Protein AF-A0AAD7FCN2-F1 (afdb_monomer)

Sequence (250 aa):
MATPHFKRILLVTARHSRPLTQLRPAHRRSPSLIPPPLLLLWPGGHLLPTPPLPLHALPNLLPAHPGLLALHIRRGDFIQHCHHLIRWNARYLTWNNFGDPTIRSEHPDLPTLPDYLSIPDGVSHEDAVWAHCWQTTEEIVQRVRAVRLQSASGEHFPAQHLRRVYIATNGEREWVDGLTELLKADGWDSVWTSLDMQLTMEEVAVDEAVDMSALAAAETFIGEGFSSFTSNVVQFRLAGGRHPGTNRLW

Radius of gyration: 26.21 Å; Cα contacts (8 Å, |Δi|>4): 312; chains: 1; bounding box: 77×67×81 Å

Solvent-accessible surface area (backbone atoms only — not comparable to full-atom values): 14977 Å² total; per-residue (Å²): 143,85,87,83,90,86,89,87,86,83,85,85,85,80,88,84,92,78,86,84,77,87,78,81,82,81,82,78,80,75,84,78,90,67,80,78,79,84,78,80,81,67,96,68,94,64,85,69,76,74,74,75,75,57,69,88,72,56,66,49,80,52,65,66,39,82,30,26,35,18,37,42,49,68,38,58,79,38,62,65,48,44,57,50,38,47,76,65,69,60,69,44,29,76,61,37,32,30,28,30,68,66,53,39,69,79,38,71,90,54,71,54,31,79,38,50,96,63,68,56,93,94,51,49,69,56,59,36,50,43,59,40,53,62,63,52,69,65,56,49,53,52,51,53,51,51,51,44,54,54,37,50,66,32,83,83,46,83,60,39,72,63,38,31,40,40,36,36,55,65,49,54,66,70,61,51,50,53,50,46,52,53,44,44,75,72,67,38,82,43,73,47,44,55,86,70,61,90,66,55,83,75,47,59,81,45,43,67,60,54,44,42,50,54,43,34,17,22,52,28,29,36,23,34,33,73,32,65,68,38,22,52,28,51,46,50,23,52,69,37,66,47,64,45,64,36,46,40,49,94

Nearest PDB structures (foldseek):
  5b1y-assembly1_A  TM=3.936E-01  e=6.708E-01  Aeropyrum pernix K1
  8apo-assembly1_Bk  TM=4.788E-01  e=1.367E+00  Polytomella magna
  2ztu-assembly1_A  TM=4.150E-01  e=7.205E+00  Pseudomonas fragi
  6ii7-assembly1_A  TM=1.896E-01  e=8.015E-01  Plasmodium falciparum 3D7

Organism: NCBI:txid1738132

pLDDT: mean 82.44, std 22.37, range [31.69, 98.81]

Mean predicted aligned error: 12.6 Å

Structure (mmCIF, N/CA/C/O backbone):
data_AF-A0AAD7FCN2-F1
#
_entry.id   AF-A0AAD7FCN2-F1
#
loop_
_atom_site.group_PDB
_atom_site.id
_atom_site.type_symbol
_atom_site.label_atom_id
_atom_site.label_alt_id
_atom_site.label_comp_id
_atom_site.label_asym_id
_atom_site.label_entity_id
_atom_site.label_seq_id
_atom_site.pdbx_PDB_ins_code
_atom_site.Cartn_x
_atom_site.Cartn_y
_atom_site.Cartn_z
_atom_site.occupancy
_atom_site.B_iso_or_equiv
_atom_site.auth_seq_id
_atom_site.auth_comp_id
_atom_site.auth_asym_id
_atom_site.auth_atom_id
_atom_site.pdbx_PDB_model_num
ATOM 1 N N . MET A 1 1 ? 48.038 6.679 35.508 1.00 41.00 1 MET A N 1
ATOM 2 C CA . MET A 1 1 ? 47.507 7.563 36.567 1.00 41.00 1 MET A CA 1
ATOM 3 C C . MET A 1 1 ? 46.006 7.639 36.372 1.00 41.00 1 MET A C 1
ATOM 5 O O . MET A 1 1 ? 45.568 8.125 35.342 1.00 41.00 1 MET A O 1
ATOM 9 N N . ALA A 1 2 ? 45.250 7.036 37.282 1.00 33.50 2 ALA A N 1
ATOM 10 C CA . ALA A 1 2 ? 43.793 6.946 37.248 1.00 33.50 2 ALA A CA 1
ATOM 11 C C . ALA A 1 2 ? 43.231 7.400 38.604 1.00 33.50 2 ALA A C 1
ATOM 13 O O . ALA A 1 2 ? 43.964 7.332 39.591 1.00 33.50 2 ALA A O 1
ATOM 14 N N . THR A 1 3 ? 41.933 7.748 38.614 1.00 35.53 3 THR A N 1
ATOM 15 C CA . THR A 1 3 ? 41.031 8.248 39.693 1.00 35.53 3 THR A CA 1
ATOM 16 C C . THR A 1 3 ? 40.822 9.776 39.708 1.00 35.53 3 THR A C 1
ATOM 18 O O . THR A 1 3 ? 41.773 10.485 39.381 1.00 35.53 3 THR A O 1
ATOM 21 N N . PRO A 1 4 ? 39.600 10.296 40.031 1.00 50.25 4 PRO A N 1
ATOM 22 C CA . PRO A 1 4 ? 38.682 9.750 41.050 1.00 50.25 4 PRO A CA 1
ATOM 23 C C . PRO A 1 4 ? 37.149 9.710 40.808 1.00 50.25 4 PRO A C 1
ATOM 25 O O . PRO A 1 4 ? 36.570 10.461 40.040 1.00 50.25 4 PRO A O 1
ATOM 28 N N . HIS A 1 5 ? 36.545 8.770 41.555 1.00 35.34 5 HIS A N 1
ATOM 29 C CA . HIS A 1 5 ? 35.277 8.755 42.312 1.00 35.34 5 HIS A CA 1
ATOM 30 C C . HIS A 1 5 ? 34.079 9.654 41.932 1.00 35.34 5 HIS A C 1
ATOM 32 O O . HIS A 1 5 ? 34.192 10.868 41.975 1.00 35.34 5 HIS A O 1
ATOM 38 N N . PHE A 1 6 ? 32.869 9.062 41.886 1.00 33.56 6 PHE A N 1
ATOM 39 C CA . PHE A 1 6 ? 31.891 9.173 42.991 1.00 33.56 6 PHE A CA 1
ATOM 40 C C . PHE A 1 6 ? 30.788 8.091 42.950 1.00 33.56 6 PHE A C 1
ATOM 42 O O . PHE A 1 6 ? 30.292 7.700 41.900 1.00 33.56 6 PHE A O 1
ATOM 49 N N . LYS A 1 7 ? 30.438 7.598 44.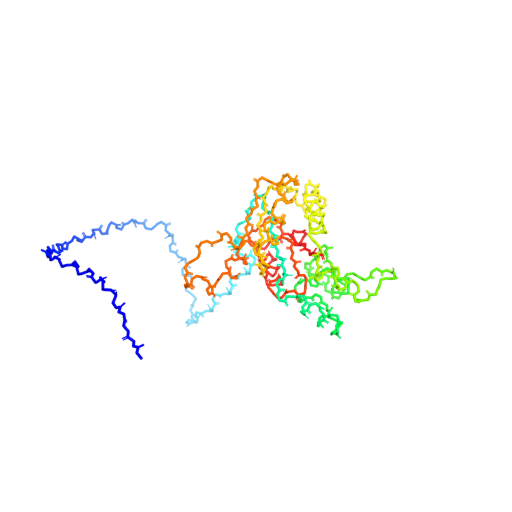146 1.00 34.00 7 LYS A N 1
ATOM 50 C CA . LYS A 1 7 ? 29.409 6.596 44.474 1.00 34.00 7 LYS A CA 1
ATOM 51 C C . LYS A 1 7 ? 28.030 7.254 44.627 1.00 34.00 7 LYS A C 1
ATOM 53 O O . LYS A 1 7 ? 27.964 8.325 45.224 1.00 34.00 7 LYS A O 1
ATOM 58 N N . ARG A 1 8 ? 26.947 6.524 44.323 1.00 31.86 8 ARG A N 1
ATOM 59 C CA . ARG A 1 8 ? 25.755 6.440 45.198 1.00 31.86 8 ARG A CA 1
ATOM 60 C C . ARG A 1 8 ? 24.884 5.225 44.851 1.00 31.86 8 ARG A C 1
ATOM 62 O O . ARG A 1 8 ? 24.172 5.205 43.860 1.00 31.86 8 ARG A O 1
ATOM 69 N N . ILE A 1 9 ? 24.976 4.223 45.720 1.00 32.91 9 ILE A N 1
ATOM 70 C CA . ILE A 1 9 ? 24.029 3.120 45.888 1.00 32.91 9 ILE A CA 1
ATOM 71 C C . ILE A 1 9 ? 22.999 3.612 46.908 1.00 32.91 9 ILE A C 1
ATOM 73 O O . ILE A 1 9 ? 23.399 4.057 47.986 1.00 32.91 9 ILE A O 1
ATOM 77 N N . LEU A 1 10 ? 21.706 3.528 46.593 1.00 32.47 10 LEU A N 1
ATOM 78 C CA . LEU A 1 10 ? 20.646 3.648 47.592 1.00 32.47 10 LEU A CA 1
ATOM 79 C C . LEU A 1 10 ? 20.045 2.260 47.830 1.00 32.47 10 LEU A C 1
ATOM 81 O O . LEU A 1 10 ? 19.332 1.717 46.991 1.00 32.47 10 LEU A O 1
ATOM 85 N N . LEU A 1 11 ? 20.373 1.695 48.992 1.00 31.69 11 LEU A N 1
ATOM 86 C CA . LEU A 1 11 ? 19.595 0.647 49.638 1.00 31.69 11 LEU A CA 1
ATOM 87 C C . LEU A 1 11 ? 18.299 1.279 50.160 1.00 31.69 11 LEU A C 1
ATOM 89 O O . LEU A 1 11 ? 18.360 2.246 50.919 1.00 31.69 11 LEU A O 1
ATOM 93 N N . VAL A 1 12 ? 17.152 0.679 49.849 1.00 34.88 12 VAL A N 1
ATOM 94 C CA . VAL A 1 12 ? 15.946 0.814 50.671 1.00 34.88 12 VAL A CA 1
ATOM 95 C C . VAL A 1 12 ? 15.586 -0.574 51.180 1.00 34.88 12 VAL A C 1
ATOM 97 O O . VAL A 1 12 ? 15.160 -1.451 50.434 1.00 34.88 12 VAL A O 1
ATOM 100 N N . THR A 1 13 ? 15.799 -0.771 52.474 1.00 35.62 13 THR A N 1
ATOM 101 C CA . THR A 1 13 ? 15.259 -1.870 53.266 1.00 35.62 13 THR A CA 1
ATOM 102 C C . THR A 1 13 ? 14.064 -1.343 54.054 1.00 35.62 13 THR A C 1
ATOM 104 O O . THR A 1 13 ? 14.196 -0.354 54.763 1.00 35.62 13 THR A O 1
ATOM 107 N N . ALA A 1 14 ? 12.920 -2.027 53.995 1.00 33.50 14 ALA A N 1
ATOM 108 C CA . ALA A 1 14 ? 12.062 -2.242 55.163 1.00 33.50 14 ALA A CA 1
ATOM 109 C C . ALA A 1 14 ? 10.957 -3.263 54.861 1.00 33.50 14 ALA A C 1
ATOM 111 O O . ALA A 1 14 ? 10.156 -3.122 53.944 1.00 33.50 14 ALA A O 1
ATOM 112 N N . ARG A 1 15 ? 10.954 -4.296 55.703 1.00 36.78 15 ARG A N 1
ATOM 113 C CA . ARG A 1 15 ? 9.940 -5.335 55.906 1.00 36.78 15 ARG A CA 1
ATOM 114 C C . ARG A 1 15 ? 8.552 -4.729 56.146 1.00 36.78 15 ARG A C 1
ATOM 116 O O . ARG A 1 15 ? 8.481 -3.674 56.761 1.00 36.78 15 ARG A O 1
ATOM 123 N N . HIS A 1 16 ? 7.488 -5.465 55.816 1.00 35.62 16 HIS A N 1
ATOM 124 C CA . HIS A 1 16 ? 6.457 -5.902 56.774 1.00 35.62 16 HIS A CA 1
ATOM 125 C C . HIS A 1 16 ? 5.571 -6.977 56.129 1.00 35.62 16 HIS A C 1
ATOM 127 O O . HIS A 1 16 ? 4.837 -6.743 55.175 1.00 35.62 16 HIS A O 1
ATOM 133 N N . SER A 1 17 ? 5.675 -8.180 56.677 1.00 39.94 17 SER A N 1
ATOM 134 C CA . SER A 1 17 ? 4.853 -9.350 56.409 1.00 39.94 17 SER A CA 1
ATOM 135 C C . SER A 1 17 ? 3.454 -9.179 57.013 1.00 39.94 17 SER A C 1
ATOM 137 O O . SER A 1 17 ? 3.316 -8.842 58.189 1.00 39.94 17 SER A O 1
ATOM 139 N N . ARG A 1 18 ? 2.410 -9.475 56.230 1.00 39.75 18 ARG A N 1
ATOM 140 C CA . ARG A 1 18 ? 1.063 -9.798 56.727 1.00 39.75 18 ARG A CA 1
ATOM 141 C C . ARG A 1 18 ? 0.550 -11.066 56.031 1.00 39.75 18 ARG A C 1
ATOM 143 O O . ARG A 1 18 ? 0.828 -11.246 54.846 1.00 39.75 18 ARG A O 1
ATOM 150 N N . PRO A 1 19 ? -0.152 -11.954 56.753 1.00 36.53 19 PRO A N 1
ATOM 151 C CA . PRO A 1 19 ? -0.586 -13.243 56.230 1.00 36.53 19 PRO A CA 1
ATOM 152 C C . PRO A 1 19 ? -1.774 -13.082 55.274 1.00 36.53 19 PRO A C 1
ATOM 154 O O . PRO A 1 19 ? -2.738 -12.382 55.577 1.00 36.53 19 PRO A O 1
ATOM 157 N N . LEU A 1 20 ? -1.704 -13.759 54.126 1.00 39.81 20 LEU A N 1
ATOM 158 C CA . LEU A 1 20 ? -2.812 -13.908 53.185 1.00 39.81 20 LEU A CA 1
ATOM 159 C C . LEU A 1 20 ? -3.818 -14.916 53.751 1.00 39.81 20 LEU A C 1
ATOM 161 O O . LEU A 1 20 ? -3.618 -16.128 53.689 1.00 39.81 20 LEU A O 1
ATOM 165 N N . THR A 1 21 ? -4.910 -14.408 54.312 1.00 41.44 21 THR A N 1
ATOM 166 C CA . THR A 1 21 ? -6.111 -15.189 54.604 1.00 41.44 21 THR A CA 1
ATOM 167 C C . THR A 1 21 ? -6.737 -15.639 53.283 1.00 41.44 21 THR A C 1
ATOM 169 O O . THR A 1 21 ? -7.081 -14.820 52.432 1.00 41.44 21 THR A O 1
ATOM 172 N N . GLN A 1 22 ? -6.874 -16.954 53.104 1.00 41.69 22 GLN A N 1
ATOM 173 C CA . GLN A 1 22 ? -7.557 -17.560 51.964 1.00 41.69 22 GLN A CA 1
ATOM 174 C C . GLN A 1 22 ? -9.040 -17.164 51.949 1.00 41.69 22 GLN A C 1
ATOM 176 O O . GLN A 1 22 ? -9.834 -17.663 52.745 1.00 41.69 22 GLN A O 1
ATOM 181 N N . LEU A 1 23 ? -9.428 -16.314 51.000 1.00 40.03 23 LEU A N 1
ATOM 182 C CA . LEU A 1 23 ? -10.820 -16.118 50.604 1.00 40.03 23 LEU A CA 1
ATOM 183 C C . LEU A 1 23 ? -11.095 -17.001 49.382 1.00 40.03 23 LEU A C 1
ATOM 185 O O . LEU A 1 23 ? -10.637 -16.724 48.276 1.00 40.03 23 LEU A O 1
ATOM 189 N N . ARG A 1 24 ? -11.823 -18.102 49.596 1.00 42.69 24 ARG A N 1
ATOM 190 C CA . ARG A 1 24 ? -12.383 -18.933 48.521 1.00 42.69 24 ARG A CA 1
ATOM 191 C C . ARG A 1 24 ? -13.498 -18.153 47.807 1.00 42.69 24 ARG A C 1
ATOM 193 O O . ARG A 1 24 ? -14.432 -17.732 48.491 1.00 42.69 24 ARG A O 1
ATOM 200 N N . PRO A 1 25 ? -13.502 -18.031 46.469 1.00 41.47 25 PRO A N 1
ATOM 201 C CA . PRO A 1 25 ? -14.694 -17.611 45.752 1.00 41.47 25 PRO A CA 1
ATOM 202 C C . PRO A 1 25 ? -15.658 -18.797 45.631 1.00 41.47 25 PRO A C 1
ATOM 204 O O . PRO A 1 25 ? -15.316 -19.861 45.113 1.00 41.47 25 PRO A O 1
ATOM 207 N N . ALA A 1 26 ? -16.883 -18.615 46.120 1.00 41.53 26 ALA A N 1
ATOM 208 C CA . ALA A 1 26 ? -17.987 -19.529 45.874 1.00 41.53 26 ALA A CA 1
ATOM 209 C C . ALA A 1 26 ? -18.385 -19.453 44.390 1.00 41.53 26 ALA A C 1
ATOM 211 O O . ALA A 1 26 ? -18.991 -18.478 43.947 1.00 41.53 26 ALA A O 1
ATOM 212 N N . HIS A 1 27 ? -18.056 -20.486 43.613 1.00 40.25 27 HIS A N 1
ATOM 213 C CA . HIS A 1 27 ? -18.571 -20.652 42.255 1.00 40.25 27 HIS A CA 1
ATOM 214 C C . HIS A 1 27 ? -20.089 -20.886 42.295 1.00 40.25 27 HIS A C 1
ATOM 216 O O . HIS A 1 27 ? -20.559 -21.999 42.536 1.00 40.25 27 HIS A O 1
ATOM 222 N N . ARG A 1 28 ? -20.871 -19.838 42.010 1.00 44.12 28 ARG A N 1
ATOM 223 C CA . ARG A 1 28 ? -22.250 -19.981 41.525 1.00 44.12 28 ARG A CA 1
ATOM 224 C C . ARG A 1 28 ? -22.183 -20.562 40.114 1.00 44.12 28 ARG A C 1
ATOM 226 O O . ARG A 1 28 ? -21.743 -19.890 39.187 1.00 44.12 28 ARG A O 1
ATOM 233 N N . ARG A 1 29 ? -22.594 -21.821 39.954 1.00 40.34 29 ARG A N 1
ATOM 234 C CA . ARG A 1 29 ? -22.849 -22.412 38.636 1.00 40.34 29 ARG A CA 1
ATOM 235 C C . ARG A 1 29 ? -24.151 -21.824 38.098 1.00 40.34 29 ARG A C 1
ATOM 237 O O . ARG A 1 29 ? -25.220 -22.137 38.613 1.00 40.34 29 ARG A O 1
ATOM 244 N N . SER A 1 30 ? -24.058 -20.974 37.084 1.00 45.44 30 SER A N 1
ATOM 245 C CA . SER A 1 30 ? -25.199 -20.653 36.226 1.00 45.44 30 SER A CA 1
ATOM 246 C C . SER A 1 30 ? -25.566 -21.902 35.412 1.00 45.44 30 SER A C 1
ATOM 248 O O . SER A 1 30 ? -24.656 -22.562 34.902 1.00 45.44 30 SER A O 1
ATOM 250 N N . PRO A 1 31 ? -26.851 -22.271 35.284 1.00 40.47 31 PRO A N 1
ATOM 251 C CA . PRO A 1 31 ? -27.245 -23.364 34.408 1.00 40.47 31 PRO A CA 1
ATOM 252 C C . PRO A 1 31 ? -27.012 -22.958 32.948 1.00 40.47 31 PRO A C 1
ATOM 254 O O . PRO A 1 31 ? -27.554 -21.969 32.460 1.00 40.47 31 PRO A O 1
ATOM 257 N N . SER A 1 32 ? -26.163 -23.730 32.273 1.00 44.69 32 SER A N 1
ATOM 258 C CA . SER A 1 32 ? -25.981 -23.719 30.823 1.00 44.69 32 SER A CA 1
ATOM 259 C C . SER A 1 32 ? -27.314 -24.041 30.137 1.00 44.69 32 SER A C 1
ATOM 261 O O . SER A 1 32 ? -27.879 -25.109 30.360 1.00 44.69 32 SER A O 1
ATOM 263 N N . LEU A 1 33 ? -27.804 -23.120 29.303 1.00 47.16 33 LEU A N 1
ATOM 264 C CA . LEU A 1 33 ? -28.934 -23.305 28.382 1.00 47.16 33 LEU A CA 1
ATOM 265 C C . LEU A 1 33 ? -28.442 -23.780 27.002 1.00 47.16 33 LEU A C 1
ATOM 267 O O . LEU A 1 33 ? -28.893 -23.291 25.969 1.00 47.16 33 LEU A O 1
ATOM 271 N N . ILE A 1 34 ? -27.491 -24.714 26.968 1.00 47.53 34 ILE A N 1
ATOM 272 C CA . ILE A 1 34 ? -27.106 -25.389 25.726 1.00 47.53 34 ILE A CA 1
ATOM 273 C C . ILE A 1 34 ? -27.850 -26.730 25.693 1.00 47.53 34 ILE A C 1
ATOM 275 O O . ILE A 1 34 ? -27.613 -27.560 26.576 1.00 47.53 34 ILE A O 1
ATOM 279 N N . PRO A 1 35 ? -28.759 -26.970 24.729 1.00 44.44 35 PRO A N 1
ATOM 280 C CA . PRO A 1 35 ? -29.369 -28.282 24.577 1.00 44.44 35 PRO A CA 1
ATOM 281 C C . PRO A 1 35 ? -28.271 -29.307 24.249 1.00 44.44 35 PRO A C 1
ATOM 283 O O . PRO A 1 35 ? -27.372 -29.005 23.459 1.00 44.44 35 PRO A O 1
ATOM 286 N N . PRO A 1 36 ? -28.298 -30.509 24.849 1.00 40.53 36 PRO A N 1
ATOM 287 C CA . PRO A 1 36 ? -27.323 -31.536 24.522 1.00 40.53 36 PRO A CA 1
ATOM 288 C C . PRO A 1 36 ? -27.482 -31.927 23.045 1.00 40.53 36 PRO A C 1
ATOM 290 O O . PRO A 1 36 ? -28.611 -31.962 22.543 1.00 40.53 36 PRO A O 1
ATOM 293 N N . PRO A 1 37 ? -26.385 -32.227 22.331 1.00 47.78 37 PRO A N 1
ATOM 294 C CA . PRO A 1 37 ? -26.491 -32.712 20.967 1.00 47.78 37 PRO A CA 1
ATOM 295 C C . PRO A 1 37 ? -27.259 -34.035 20.983 1.00 47.78 37 PRO A C 1
ATOM 297 O O . PRO A 1 37 ? -26.986 -34.911 21.809 1.00 47.78 37 PRO A O 1
ATOM 300 N N . LEU A 1 38 ? -28.230 -34.177 20.078 1.00 46.84 38 LEU A N 1
ATOM 301 C CA . LEU A 1 38 ? -28.870 -35.461 19.814 1.00 46.84 38 LEU A CA 1
ATOM 302 C C . LEU A 1 38 ? -27.785 -36.451 19.377 1.00 46.84 38 LEU A C 1
ATOM 304 O O . LEU A 1 38 ? -27.298 -36.411 18.248 1.00 46.84 38 LEU A O 1
ATOM 308 N N . LEU A 1 39 ? -27.399 -37.336 20.293 1.00 41.19 39 LEU A N 1
ATOM 309 C CA . LEU A 1 39 ? -26.559 -38.488 20.006 1.00 41.19 39 LEU A CA 1
ATOM 310 C C . LEU A 1 39 ? -27.389 -39.486 19.192 1.00 41.19 39 LEU A C 1
ATOM 312 O O . LEU A 1 39 ? -28.087 -40.336 19.741 1.00 41.19 39 LEU A O 1
ATOM 316 N N . LEU A 1 40 ? -27.316 -39.369 17.867 1.00 45.34 40 LEU A N 1
ATOM 317 C CA . LEU A 1 40 ? -27.688 -40.442 16.951 1.00 45.34 40 LEU A CA 1
ATOM 318 C C . LEU A 1 40 ? -26.670 -41.577 17.128 1.00 45.34 40 LEU A C 1
ATOM 320 O O . LEU A 1 40 ? -25.602 -41.586 16.520 1.00 45.34 40 LEU A O 1
ATOM 324 N N . LEU A 1 41 ? -26.983 -42.514 18.023 1.00 39.12 41 LEU A N 1
ATOM 325 C CA . LEU A 1 41 ? -26.224 -43.747 18.211 1.00 39.12 41 LEU A CA 1
ATOM 326 C C . LEU A 1 41 ? -26.470 -44.673 17.011 1.00 39.12 41 LEU A C 1
ATOM 328 O O . LEU A 1 41 ? -27.474 -45.380 16.954 1.00 39.12 41 LEU A O 1
ATOM 332 N N . TRP A 1 42 ? -25.545 -44.671 16.051 1.00 43.53 42 TRP A N 1
ATOM 333 C CA . TRP A 1 42 ? -25.439 -45.721 15.037 1.00 43.53 42 TRP A CA 1
ATOM 334 C C . TRP A 1 42 ? -24.705 -46.929 15.653 1.00 43.53 42 TRP A C 1
ATOM 336 O O . TRP A 1 42 ? -23.681 -46.732 16.319 1.00 43.53 42 TRP A O 1
ATOM 346 N N . PRO A 1 43 ? -25.164 -48.182 15.467 1.00 45.62 43 PRO A N 1
ATOM 347 C CA . PRO A 1 43 ? -24.442 -49.344 15.969 1.00 45.62 43 PRO A CA 1
ATOM 348 C C . PRO A 1 43 ? -23.181 -49.554 15.125 1.00 45.62 43 PRO A C 1
ATOM 350 O O . PRO A 1 43 ? -23.256 -50.048 14.004 1.00 45.62 43 PRO A O 1
ATOM 353 N N . GLY A 1 44 ? -22.027 -49.135 15.647 1.00 54.56 44 GLY A N 1
ATOM 354 C CA . GLY A 1 44 ? -20.742 -49.333 14.973 1.00 54.56 44 GLY A CA 1
ATOM 355 C C . GLY A 1 44 ? -19.682 -48.281 15.281 1.00 54.56 44 GLY A C 1
ATOM 356 O O . GLY A 1 44 ? -19.161 -47.691 14.350 1.00 54.56 44 GLY A O 1
ATOM 357 N N . GLY A 1 45 ? -19.409 -48.032 16.568 1.00 53.59 45 GLY A N 1
ATOM 358 C CA . GLY A 1 45 ? -18.106 -47.725 17.200 1.00 53.59 45 GLY A CA 1
ATOM 359 C C . GLY A 1 45 ? -16.995 -46.896 16.528 1.00 53.59 45 GLY A C 1
ATOM 360 O O . GLY A 1 45 ? -15.901 -46.856 17.085 1.00 53.59 45 GLY A O 1
ATOM 361 N N . HIS A 1 46 ? -17.208 -46.222 15.405 1.00 53.47 46 HIS A N 1
ATOM 362 C CA . HIS A 1 46 ? -16.218 -45.354 14.784 1.00 53.47 46 HIS A CA 1
ATOM 363 C C . HIS A 1 46 ? -16.743 -43.926 14.823 1.00 53.47 46 HIS A C 1
ATOM 365 O O . HIS A 1 46 ? -17.692 -43.574 14.125 1.00 53.47 46 HIS A O 1
ATOM 371 N N . LEU A 1 47 ? -16.125 -43.104 15.674 1.00 53.28 47 LEU A N 1
ATOM 372 C CA . LEU A 1 47 ? -16.231 -41.655 15.579 1.00 53.28 47 LEU A CA 1
ATOM 373 C C . LEU A 1 47 ? -15.700 -41.276 14.195 1.00 53.28 47 LEU A C 1
ATOM 375 O O . LEU A 1 47 ? -14.489 -41.238 13.982 1.00 53.28 47 LEU A O 1
ATOM 379 N N . LEU A 1 48 ? -16.601 -41.060 13.238 1.00 52.19 48 LEU A N 1
ATOM 380 C CA . LEU A 1 48 ? -16.227 -40.396 12.001 1.00 52.19 48 LEU A CA 1
ATOM 381 C C . LEU A 1 48 ? -15.645 -39.036 12.409 1.00 52.19 48 LEU A C 1
ATOM 383 O O . LEU A 1 48 ? -16.287 -38.338 13.203 1.00 52.19 48 LEU A O 1
ATOM 387 N N . PRO A 1 49 ? -14.439 -38.663 11.942 1.00 56.56 49 PRO A N 1
ATOM 388 C CA . PRO A 1 49 ? -13.946 -37.317 12.165 1.00 56.56 49 PRO A CA 1
ATOM 389 C C . PRO A 1 49 ? -15.023 -36.369 11.652 1.00 56.56 49 PRO A C 1
ATOM 391 O O . PRO A 1 49 ? -15.506 -36.523 10.527 1.00 56.56 49 PRO A O 1
ATOM 394 N N . THR A 1 50 ? -15.452 -35.436 12.501 1.00 59.00 50 THR A N 1
ATOM 395 C CA . THR A 1 50 ? -16.313 -34.344 12.056 1.00 59.00 50 THR A CA 1
ATOM 396 C C . THR A 1 50 ? -15.669 -33.768 10.801 1.00 59.00 50 THR A C 1
ATOM 398 O O . THR A 1 50 ? -14.473 -33.451 10.866 1.00 59.00 50 THR A O 1
ATOM 401 N N . PRO A 1 51 ? -16.385 -33.674 9.665 1.00 62.22 51 PRO A N 1
ATOM 402 C CA . PRO A 1 51 ? -15.818 -33.022 8.499 1.00 62.22 51 PRO A CA 1
ATOM 403 C C . PRO A 1 51 ? -15.319 -31.648 8.956 1.00 62.22 51 PRO A C 1
ATOM 405 O O . PRO A 1 51 ? -16.013 -31.004 9.757 1.00 62.22 51 PRO A O 1
ATOM 408 N N . PRO A 1 52 ? -14.107 -31.224 8.548 1.00 61.12 52 PRO A N 1
ATOM 409 C CA . PRO A 1 52 ? -13.636 -29.891 8.883 1.00 61.12 52 PRO A CA 1
ATOM 410 C C . PRO A 1 52 ? -14.744 -28.915 8.503 1.00 61.12 52 PRO A C 1
ATOM 412 O O . PRO A 1 52 ? -15.338 -29.049 7.429 1.00 61.12 52 PRO A O 1
ATOM 415 N N . LEU A 1 53 ? -15.074 -27.998 9.418 1.00 53.81 53 LEU A N 1
ATOM 416 C CA . LEU A 1 53 ? -16.042 -26.947 9.127 1.00 53.81 53 LEU A CA 1
ATOM 417 C C . LEU A 1 53 ? -15.668 -26.355 7.762 1.00 53.81 53 LEU A C 1
ATOM 419 O O . LEU A 1 53 ? -14.492 -26.026 7.566 1.00 53.81 53 LEU A O 1
ATOM 423 N N . PRO A 1 54 ? -16.604 -26.274 6.799 1.00 55.38 54 PRO A N 1
ATOM 424 C CA . PRO A 1 54 ? -16.292 -25.664 5.518 1.00 55.38 54 PRO A CA 1
ATOM 425 C C . PRO A 1 54 ? -15.743 -24.265 5.800 1.00 55.38 54 PRO A C 1
ATOM 427 O O . PRO A 1 54 ? -16.326 -23.552 6.612 1.00 55.38 54 PRO A O 1
ATOM 430 N N . LEU A 1 55 ? -14.630 -23.872 5.167 1.00 49.44 55 LEU A N 1
ATOM 431 C CA . LEU A 1 55 ? -13.996 -22.562 5.408 1.00 49.44 55 LEU A CA 1
ATOM 432 C C . LEU A 1 55 ? -15.007 -21.401 5.321 1.00 49.44 55 LEU A C 1
ATOM 434 O O . LEU A 1 55 ? -14.910 -20.435 6.065 1.00 49.44 55 LEU A O 1
ATOM 438 N N . HIS A 1 56 ? -16.030 -21.555 4.480 1.00 50.81 56 HIS A N 1
ATOM 439 C CA . HIS A 1 56 ? -17.149 -20.629 4.298 1.00 50.81 56 HIS A CA 1
ATOM 440 C C . HIS A 1 56 ? -18.077 -20.464 5.522 1.00 50.81 56 HIS A C 1
ATOM 442 O O . HIS A 1 56 ? -18.884 -19.541 5.548 1.00 50.81 56 HIS A O 1
ATOM 448 N N . ALA A 1 57 ? -18.009 -21.359 6.512 1.00 45.44 57 ALA A N 1
ATOM 449 C CA . ALA A 1 57 ? -18.782 -21.309 7.757 1.00 45.44 57 ALA A CA 1
ATOM 450 C C . ALA A 1 57 ? -18.013 -20.655 8.915 1.00 45.44 57 ALA A C 1
ATOM 452 O O . ALA A 1 57 ? -18.563 -20.520 10.011 1.00 45.44 57 ALA A O 1
ATOM 453 N N . LEU A 1 58 ? -16.760 -20.242 8.695 1.00 48.88 58 LEU A N 1
ATOM 454 C CA . LEU A 1 58 ? -16.073 -19.383 9.646 1.00 48.88 58 LEU A CA 1
ATOM 455 C C . LEU A 1 58 ? -16.687 -17.982 9.515 1.00 48.88 58 LEU A C 1
ATOM 457 O O . LEU A 1 58 ? -16.607 -17.391 8.435 1.00 48.88 58 LEU A O 1
ATOM 461 N N . PRO A 1 59 ? -17.334 -17.436 10.566 1.00 53.31 59 PRO A N 1
ATOM 462 C CA . PRO A 1 59 ? -17.712 -16.030 10.554 1.00 53.31 59 PRO A CA 1
ATOM 463 C C . PRO A 1 59 ? -16.466 -15.215 10.223 1.00 53.31 59 PRO A C 1
ATOM 465 O O . PRO A 1 59 ? -15.388 -15.582 10.687 1.00 53.31 59 PRO A O 1
ATOM 468 N N . ASN A 1 60 ? -16.641 -14.160 9.416 1.00 56.81 60 ASN A N 1
ATOM 469 C CA . ASN A 1 60 ? -15.643 -13.146 9.061 1.00 56.81 60 ASN A CA 1
ATOM 470 C C . ASN A 1 60 ? -14.538 -13.104 10.130 1.00 56.81 60 ASN A C 1
ATOM 472 O O . ASN A 1 60 ? -14.753 -12.521 11.195 1.00 56.81 60 ASN A O 1
ATOM 476 N N . LEU A 1 61 ? -13.423 -13.817 9.893 1.00 60.88 61 LEU A N 1
ATOM 477 C CA . LEU A 1 61 ? -12.455 -14.158 10.954 1.00 60.88 61 LEU A CA 1
ATOM 478 C C . LEU A 1 61 ? -11.929 -12.900 11.653 1.00 60.88 61 LEU A C 1
ATOM 480 O O . LEU A 1 61 ? -11.529 -12.938 12.813 1.00 60.88 61 LEU A O 1
ATOM 484 N N . LEU A 1 62 ? -12.005 -11.776 10.940 1.00 72.25 62 LEU A N 1
ATOM 485 C CA . LEU A 1 62 ? -11.829 -10.427 11.435 1.00 72.25 62 LEU A CA 1
ATOM 486 C C . LEU A 1 62 ? -12.981 -9.566 10.885 1.00 72.25 62 LEU A C 1
ATOM 488 O O . LEU A 1 62 ? -13.081 -9.407 9.665 1.00 72.25 62 LEU A O 1
ATOM 492 N N . PRO A 1 63 ? -13.880 -9.007 11.715 1.00 83.06 63 PRO A N 1
ATOM 493 C CA . PRO A 1 63 ? -14.884 -8.049 11.257 1.00 83.06 63 PRO A CA 1
ATOM 494 C C . PRO A 1 63 ? -14.237 -6.829 10.593 1.00 83.06 63 PRO A C 1
ATOM 496 O O . PRO A 1 63 ? -13.214 -6.326 11.064 1.00 83.06 63 PRO A O 1
ATOM 499 N N . ALA A 1 64 ? -14.836 -6.345 9.500 1.00 88.62 64 ALA A N 1
ATOM 500 C CA . ALA A 1 64 ? -14.336 -5.158 8.810 1.00 88.62 64 ALA A CA 1
ATOM 501 C C . ALA A 1 64 ? -14.330 -3.962 9.757 1.00 88.62 64 ALA A C 1
ATOM 503 O O . ALA A 1 64 ? -15.287 -3.773 10.504 1.00 88.62 64 ALA A O 1
ATOM 504 N N . HIS A 1 65 ? -13.265 -3.167 9.724 1.00 93.81 65 HIS A N 1
ATOM 505 C CA . HIS A 1 65 ? -13.176 -1.897 10.439 1.00 93.81 65 HIS A CA 1
ATOM 506 C C . HIS A 1 65 ? -13.673 -0.786 9.508 1.00 93.81 65 HIS A C 1
ATOM 508 O O . HIS A 1 65 ? -12.907 -0.344 8.649 1.00 93.81 65 HIS A O 1
ATOM 514 N N . PRO A 1 66 ? -14.936 -0.327 9.625 1.00 95.31 66 PRO A N 1
ATOM 515 C CA . PRO A 1 66 ? -15.513 0.571 8.631 1.00 95.31 66 PRO A CA 1
ATOM 516 C C . PRO A 1 66 ? -14.753 1.896 8.580 1.00 95.31 66 PRO A C 1
ATOM 518 O O . PRO A 1 66 ? -14.338 2.432 9.609 1.00 95.31 66 PRO A O 1
ATOM 521 N N . GLY A 1 67 ? -14.562 2.430 7.387 1.00 97.19 67 GLY A N 1
ATOM 522 C CA . GLY A 1 67 ? -13.808 3.635 7.087 1.00 97.19 67 GLY A CA 1
ATOM 523 C C . GLY A 1 67 ? -12.290 3.508 7.234 1.00 97.19 67 GLY A C 1
ATOM 524 O O . GLY A 1 67 ? -11.621 4.541 7.176 1.00 97.19 67 GLY A O 1
ATOM 525 N N . LEU A 1 68 ? -11.744 2.305 7.456 1.00 98.31 68 LEU A N 1
ATOM 526 C CA . LEU A 1 68 ? -10.299 2.077 7.537 1.00 98.31 68 LEU A CA 1
ATOM 527 C C . LEU A 1 68 ? -9.729 1.658 6.177 1.00 98.31 68 LEU A C 1
ATOM 529 O O . LEU A 1 68 ? -10.056 0.586 5.663 1.00 98.31 68 LEU A O 1
ATOM 533 N N . LEU A 1 69 ? -8.832 2.490 5.651 1.00 98.62 69 LEU A N 1
ATOM 534 C CA . LEU A 1 69 ? -7.868 2.119 4.625 1.00 98.62 69 LEU A CA 1
ATOM 535 C C . LEU A 1 69 ? -6.583 1.664 5.314 1.00 98.62 69 LEU A C 1
ATOM 537 O O . LEU A 1 69 ? -6.061 2.378 6.167 1.00 98.62 69 LEU A O 1
ATOM 541 N N . ALA A 1 70 ? -6.054 0.509 4.942 1.00 98.69 70 ALA A N 1
ATOM 542 C CA . ALA A 1 70 ? -4.776 0.056 5.464 1.00 98.69 70 ALA A CA 1
ATOM 543 C C . ALA A 1 70 ? -3.746 -0.112 4.348 1.00 98.69 70 ALA A C 1
ATOM 545 O O . ALA A 1 70 ? -4.081 -0.563 3.253 1.00 98.69 70 ALA A O 1
ATOM 546 N N . LEU A 1 71 ? -2.510 0.288 4.620 1.00 98.81 71 LEU A N 1
ATOM 547 C CA . LEU A 1 71 ? -1.412 0.346 3.667 1.00 98.81 71 LEU A CA 1
ATOM 548 C C . LEU A 1 71 ? -0.293 -0.567 4.149 1.00 98.81 71 LEU A C 1
ATOM 550 O O . LEU A 1 71 ? 0.104 -0.481 5.308 1.00 98.81 71 LEU A O 1
ATOM 554 N N . HIS A 1 72 ? 0.251 -1.389 3.260 1.00 98.50 72 HIS A N 1
ATOM 555 C CA . HIS A 1 72 ? 1.536 -2.037 3.480 1.00 98.50 72 HIS A CA 1
ATOM 556 C C . HIS A 1 72 ? 2.569 -1.454 2.517 1.00 98.50 72 HIS A C 1
ATOM 558 O O . HIS A 1 72 ? 2.468 -1.638 1.300 1.00 98.50 72 HIS A O 1
ATOM 564 N N . ILE A 1 73 ? 3.553 -0.744 3.074 1.00 97.62 73 ILE A N 1
ATOM 565 C CA . ILE A 1 73 ? 4.606 -0.071 2.308 1.00 97.62 73 ILE A CA 1
ATOM 566 C C . ILE A 1 73 ? 5.961 -0.612 2.747 1.00 97.62 73 ILE A C 1
ATOM 568 O O . ILE A 1 73 ? 6.406 -0.379 3.874 1.00 97.62 73 ILE A O 1
ATOM 572 N N . ARG A 1 74 ? 6.642 -1.303 1.833 1.00 94.31 74 ARG A N 1
ATOM 573 C CA . ARG A 1 74 ? 8.016 -1.757 2.031 1.00 94.31 74 ARG A CA 1
ATOM 574 C C . ARG A 1 74 ? 8.969 -0.644 1.605 1.00 94.31 74 ARG A C 1
ATOM 576 O O . ARG A 1 74 ? 9.128 -0.364 0.423 1.00 94.31 74 ARG A O 1
ATOM 583 N N . ARG A 1 75 ? 9.585 0.003 2.590 1.00 91.31 75 ARG A N 1
ATOM 584 C CA . ARG A 1 75 ? 10.618 1.025 2.397 1.00 91.31 75 ARG A CA 1
ATOM 585 C C . ARG A 1 75 ? 11.934 0.443 2.919 1.00 91.31 75 ARG A C 1
ATOM 587 O O . ARG A 1 75 ? 12.267 -0.674 2.541 1.00 91.31 75 ARG A O 1
ATOM 594 N N . GLY A 1 76 ? 12.666 1.120 3.802 1.00 86.75 76 GLY A N 1
ATOM 595 C CA . GLY A 1 76 ? 13.823 0.542 4.502 1.00 86.75 76 GLY A CA 1
ATOM 596 C C . GLY A 1 76 ? 14.817 -0.182 3.577 1.00 86.75 76 GLY A C 1
ATOM 597 O O . GLY A 1 76 ? 15.251 0.363 2.565 1.00 86.75 76 GLY A O 1
ATOM 598 N N . ASP A 1 77 ? 15.133 -1.436 3.902 1.00 84.88 77 ASP A N 1
ATOM 599 C CA . ASP A 1 77 ? 16.034 -2.329 3.151 1.00 84.88 77 ASP A CA 1
ATOM 600 C C . ASP A 1 77 ? 15.491 -2.809 1.789 1.00 84.88 77 ASP A C 1
ATOM 602 O O . ASP A 1 77 ? 16.151 -3.550 1.054 1.00 84.88 77 ASP A O 1
ATOM 606 N N . PHE A 1 78 ? 14.268 -2.419 1.438 1.00 86.94 78 PHE A N 1
ATOM 607 C CA . PHE A 1 78 ? 13.572 -2.965 0.284 1.00 86.94 78 PHE A CA 1
ATOM 608 C C . PHE A 1 78 ? 14.017 -2.341 -1.044 1.00 86.94 78 PHE A C 1
ATOM 610 O O . PHE A 1 78 ? 13.801 -2.948 -2.087 1.00 86.94 78 PHE A O 1
ATOM 617 N N . ILE A 1 79 ? 14.751 -1.223 -1.038 1.00 92.56 79 ILE A N 1
ATOM 618 C CA . ILE A 1 79 ? 15.324 -0.655 -2.271 1.00 92.56 79 ILE A CA 1
ATOM 619 C C . ILE A 1 79 ? 16.289 -1.639 -2.947 1.00 92.56 79 ILE A C 1
ATOM 621 O O . ILE A 1 79 ? 16.219 -1.867 -4.156 1.00 92.56 79 ILE A O 1
ATOM 625 N N . GLN A 1 80 ? 17.148 -2.306 -2.167 1.00 93.00 80 GLN A N 1
ATOM 626 C CA . GLN A 1 80 ? 18.020 -3.356 -2.694 1.00 93.00 80 GLN A CA 1
ATOM 627 C C . GLN A 1 80 ? 17.207 -4.567 -3.163 1.00 93.00 80 GLN A C 1
ATOM 629 O O . GLN A 1 80 ? 17.568 -5.208 -4.151 1.00 93.00 80 GLN A O 1
ATOM 634 N N . HIS A 1 81 ? 16.099 -4.872 -2.483 1.00 93.69 81 HIS A N 1
ATOM 635 C CA . HIS A 1 81 ? 15.193 -5.936 -2.900 1.00 93.69 81 HIS A CA 1
ATOM 636 C C . HIS A 1 81 ? 14.547 -5.634 -4.262 1.00 93.69 81 HIS A C 1
ATOM 638 O O . HIS A 1 81 ? 14.551 -6.511 -5.123 1.00 93.69 81 HIS A O 1
ATOM 644 N N . CYS A 1 82 ? 14.114 -4.395 -4.518 1.00 95.88 82 CYS A N 1
ATOM 645 C CA . CYS A 1 82 ? 13.576 -3.979 -5.817 1.00 95.88 82 CYS A CA 1
ATOM 646 C C . CYS A 1 82 ? 14.574 -4.201 -6.962 1.00 95.88 82 CYS A C 1
ATOM 648 O O . CYS A 1 82 ? 14.214 -4.766 -7.995 1.00 95.88 82 CYS A O 1
ATOM 650 N N . HIS A 1 83 ? 15.857 -3.874 -6.764 1.00 95.56 83 HIS A N 1
ATOM 651 C CA . HIS A 1 83 ? 16.891 -4.176 -7.762 1.00 95.56 83 HIS A CA 1
ATOM 652 C C . HIS A 1 83 ? 17.040 -5.681 -8.041 1.00 95.56 83 HIS A C 1
ATOM 654 O O . HIS A 1 83 ? 17.301 -6.082 -9.179 1.00 95.56 83 HIS A O 1
ATOM 660 N N . HIS A 1 84 ? 16.880 -6.534 -7.026 1.00 95.56 84 HIS A N 1
ATOM 661 C CA . HIS A 1 84 ? 16.891 -7.983 -7.224 1.00 95.56 84 HIS A CA 1
ATOM 662 C C . HIS A 1 84 ? 15.652 -8.475 -7.974 1.00 95.56 84 HIS A C 1
ATOM 664 O O . HIS A 1 84 ? 15.794 -9.285 -8.888 1.00 95.56 84 HIS A O 1
ATOM 670 N N . LEU A 1 85 ? 14.467 -7.952 -7.651 1.00 95.19 85 LEU A N 1
ATOM 671 C CA . LEU A 1 85 ? 13.219 -8.287 -8.341 1.00 95.19 85 LEU A CA 1
ATOM 672 C C . LEU A 1 85 ? 13.289 -7.959 -9.837 1.00 95.19 85 LEU A C 1
ATOM 674 O O . LEU A 1 85 ? 12.915 -8.795 -10.661 1.00 95.19 85 LEU A O 1
ATOM 678 N N . ILE A 1 86 ? 13.857 -6.801 -10.188 1.00 96.25 86 ILE A N 1
ATOM 679 C CA . ILE A 1 86 ? 14.136 -6.417 -11.581 1.00 96.25 86 ILE A CA 1
ATOM 680 C C . ILE A 1 86 ? 15.051 -7.452 -12.242 1.00 96.25 86 ILE A C 1
ATOM 682 O O . ILE A 1 86 ? 14.715 -8.000 -13.291 1.00 96.25 86 ILE A O 1
ATOM 686 N N . ARG A 1 87 ? 16.188 -7.770 -11.606 1.00 96.25 87 ARG A N 1
ATOM 687 C CA . ARG A 1 87 ? 17.173 -8.723 -12.144 1.00 96.25 87 ARG A CA 1
ATOM 688 C C . ARG A 1 87 ? 16.590 -10.122 -12.351 1.00 96.25 87 ARG A C 1
ATOM 690 O O . ARG A 1 87 ? 16.990 -10.817 -13.280 1.00 96.25 87 ARG A O 1
ATOM 697 N N . TRP A 1 88 ? 15.688 -10.551 -11.474 1.00 95.06 88 TRP A N 1
ATOM 698 C CA . TRP A 1 88 ? 15.057 -11.868 -11.536 1.00 95.06 88 TRP A CA 1
ATOM 699 C C . TRP A 1 88 ? 13.832 -11.920 -12.444 1.00 95.06 88 TRP A C 1
ATOM 701 O O . TRP A 1 88 ? 13.251 -12.994 -12.588 1.00 95.06 88 TRP A O 1
ATOM 711 N N . ASN A 1 89 ? 13.443 -10.794 -13.053 1.00 93.12 89 ASN A N 1
ATOM 712 C CA . ASN A 1 89 ? 12.207 -10.688 -13.821 1.00 93.12 89 ASN A CA 1
ATOM 713 C C . ASN A 1 89 ? 10.998 -11.188 -13.002 1.00 93.12 89 ASN A C 1
ATOM 715 O O . ASN A 1 89 ? 10.200 -12.015 -13.459 1.00 93.12 89 ASN A O 1
ATOM 719 N N . ALA A 1 90 ? 10.949 -10.765 -11.734 1.00 92.81 90 ALA A N 1
ATOM 720 C CA . ALA A 1 90 ? 9.970 -11.237 -10.771 1.00 92.81 90 ALA A CA 1
ATOM 721 C C . ALA A 1 90 ? 8.562 -10.741 -11.119 1.00 92.81 90 ALA A C 1
ATOM 723 O O . ALA A 1 90 ? 8.372 -9.630 -11.606 1.00 92.81 90 ALA A O 1
ATOM 724 N N . ARG A 1 91 ? 7.565 -11.572 -10.813 1.00 92.88 91 ARG A N 1
ATOM 725 C CA . ARG A 1 91 ? 6.146 -11.198 -10.828 1.00 92.88 91 ARG A CA 1
ATOM 726 C C . ARG A 1 91 ? 5.662 -10.963 -9.402 1.00 92.88 91 ARG A C 1
ATOM 728 O O . ARG A 1 91 ? 6.369 -11.274 -8.442 1.00 92.88 91 ARG A O 1
ATOM 735 N N . TYR A 1 92 ? 4.438 -10.466 -9.265 1.00 96.38 92 TYR A N 1
ATOM 736 C CA . TYR A 1 92 ? 3.767 -10.426 -7.972 1.00 96.38 92 TYR A CA 1
ATOM 737 C C . TYR A 1 92 ? 3.695 -11.812 -7.326 1.00 96.38 92 TYR A C 1
ATOM 739 O O . TYR A 1 92 ? 3.546 -12.836 -7.998 1.00 96.38 92 TYR A O 1
ATOM 747 N N . LEU A 1 93 ? 3.810 -11.841 -5.999 1.00 95.19 93 LEU A N 1
ATOM 748 C CA . LEU A 1 93 ? 3.852 -13.089 -5.248 1.00 95.19 93 LEU A CA 1
ATOM 749 C C . LEU A 1 93 ? 2.461 -13.697 -5.074 1.00 95.19 93 LEU A C 1
ATOM 751 O O . LEU A 1 93 ? 1.557 -13.055 -4.552 1.00 95.19 93 LEU A O 1
ATOM 755 N N . THR A 1 94 ? 2.337 -14.982 -5.414 1.00 94.19 94 THR A N 1
ATOM 756 C CA . THR A 1 94 ? 1.215 -15.878 -5.071 1.00 94.19 94 THR A CA 1
ATOM 757 C C . THR A 1 94 ? -0.168 -15.218 -5.203 1.00 94.19 94 THR A C 1
ATOM 759 O O . THR A 1 94 ? -0.654 -15.049 -6.319 1.00 94.19 94 THR A O 1
ATOM 762 N N . TRP A 1 95 ? -0.799 -14.826 -4.088 1.00 96.56 95 TRP A N 1
ATOM 763 C CA . TRP A 1 95 ? -2.166 -14.293 -4.055 1.00 96.56 95 TRP A CA 1
ATOM 764 C C . TRP A 1 95 ? -2.269 -12.883 -4.642 1.00 96.56 95 TRP A C 1
ATOM 766 O O . TRP A 1 95 ? -3.334 -12.488 -5.107 1.00 96.56 95 TRP A O 1
ATOM 776 N N . ASN A 1 96 ? -1.162 -12.140 -4.684 1.00 97.44 96 ASN A N 1
ATOM 777 C CA . ASN A 1 96 ? -1.112 -10.813 -5.295 1.00 97.44 96 ASN A CA 1
ATOM 778 C C . ASN A 1 96 ? -1.210 -10.884 -6.825 1.00 97.44 96 ASN A C 1
ATOM 780 O O . ASN A 1 96 ? -1.579 -9.900 -7.456 1.00 97.44 96 ASN A O 1
ATOM 784 N N . ASN A 1 97 ? -0.922 -12.039 -7.440 1.00 95.56 97 ASN A N 1
ATOM 785 C CA . ASN A 1 97 ? -0.967 -12.191 -8.897 1.00 95.56 97 ASN A CA 1
ATOM 786 C C . ASN A 1 97 ? -2.374 -12.498 -9.440 1.00 95.56 97 ASN A C 1
ATOM 788 O O . ASN A 1 97 ? -2.541 -12.776 -10.622 1.00 95.56 97 ASN A O 1
ATOM 792 N N . PHE A 1 98 ? -3.403 -12.460 -8.594 1.00 95.88 98 PHE A N 1
ATOM 793 C CA . PHE A 1 98 ? -4.779 -12.809 -8.966 1.00 95.88 98 PHE A CA 1
ATOM 794 C C . PHE A 1 98 ? -5.465 -11.758 -9.857 1.00 95.88 98 PHE A C 1
ATOM 796 O O . PHE A 1 98 ? -6.562 -11.994 -10.359 1.00 95.88 98 PHE A O 1
ATOM 803 N N . GLY A 1 99 ? -4.841 -10.597 -10.073 1.00 95.00 99 GLY A N 1
ATOM 804 C CA . GLY A 1 99 ? -5.257 -9.644 -11.106 1.00 95.00 99 GLY A CA 1
ATOM 805 C C . GLY A 1 99 ? -4.648 -9.913 -12.491 1.00 95.00 99 GLY A C 1
ATOM 806 O O . GLY A 1 99 ? -5.111 -9.331 -13.470 1.00 95.00 99 GLY A O 1
ATOM 807 N N . ASP A 1 100 ? -3.622 -10.770 -12.594 1.00 95.44 100 ASP A N 1
ATOM 808 C CA . ASP A 1 100 ? -2.913 -11.050 -13.850 1.00 95.44 100 ASP A CA 1
ATOM 809 C C . ASP A 1 100 ? -3.881 -11.676 -14.875 1.00 95.44 100 ASP A C 1
ATOM 811 O O . ASP A 1 100 ? -4.511 -12.702 -14.582 1.00 95.44 100 ASP A O 1
ATOM 815 N N . PRO A 1 101 ? -4.008 -11.104 -16.089 1.00 94.38 101 PRO A N 1
ATOM 816 C CA . PRO A 1 101 ? -4.908 -11.622 -17.117 1.00 94.38 101 PRO A CA 1
ATOM 817 C C . PRO A 1 101 ? -4.664 -13.091 -17.484 1.00 94.38 101 PRO A C 1
ATOM 819 O O . PRO A 1 101 ? -5.618 -13.795 -17.819 1.00 94.38 101 PRO A O 1
ATOM 822 N N . THR A 1 102 ? -3.415 -13.554 -17.399 1.00 94.00 102 THR A N 1
ATOM 823 C CA . THR A 1 102 ? -3.019 -14.944 -17.662 1.00 94.00 102 THR A CA 1
ATOM 824 C C . THR A 1 102 ? -3.604 -15.863 -16.599 1.00 94.00 102 THR A C 1
ATOM 826 O O . THR A 1 102 ? -4.306 -16.815 -16.932 1.00 94.00 102 THR A O 1
ATOM 829 N N . ILE A 1 103 ? -3.413 -15.518 -15.319 1.00 94.06 103 ILE A N 1
ATOM 830 C CA . ILE A 1 103 ? -3.963 -16.282 -14.190 1.00 94.06 103 ILE A CA 1
ATOM 831 C C . ILE A 1 103 ? -5.487 -16.304 -14.258 1.00 94.06 103 ILE A C 1
ATOM 833 O O . ILE A 1 103 ? -6.093 -17.361 -14.105 1.00 94.06 103 ILE A O 1
ATOM 837 N N . ARG A 1 104 ? -6.114 -15.164 -14.563 1.00 92.38 104 ARG A N 1
ATOM 838 C CA . ARG A 1 104 ? -7.570 -15.074 -14.719 1.00 92.38 104 ARG A CA 1
ATOM 839 C C . ARG A 1 104 ? -8.093 -15.956 -15.855 1.00 92.38 104 ARG A C 1
ATOM 841 O O . ARG A 1 104 ? -9.166 -16.535 -15.729 1.00 92.38 104 ARG A O 1
ATOM 848 N N . SER A 1 105 ? -7.364 -16.039 -16.969 1.00 94.56 105 SER A N 1
ATOM 849 C CA . SER A 1 105 ? -7.758 -16.874 -18.107 1.00 94.56 105 SER A CA 1
ATOM 850 C C . SER A 1 105 ? -7.594 -18.366 -17.820 1.00 94.56 105 SER A C 1
ATOM 852 O O . SER A 1 105 ? -8.416 -19.160 -18.272 1.00 94.56 105 SER A O 1
ATOM 854 N N . GLU A 1 106 ? -6.535 -18.754 -17.111 1.00 95.31 106 GLU A N 1
ATOM 855 C CA . GLU A 1 106 ? -6.252 -20.153 -16.761 1.00 95.31 106 GLU A CA 1
ATOM 856 C C . GLU A 1 106 ? -7.130 -20.649 -15.602 1.00 95.31 106 GLU A C 1
ATOM 858 O O . GLU A 1 106 ? -7.458 -21.834 -15.526 1.00 95.31 106 GLU A O 1
ATOM 863 N N . HIS A 1 107 ? -7.549 -19.736 -14.722 1.00 94.44 107 HIS A N 1
ATOM 864 C CA . HIS A 1 107 ? -8.294 -20.031 -13.502 1.00 94.44 107 HIS A CA 1
ATOM 865 C C . HIS A 1 107 ? -9.470 -19.055 -13.292 1.00 94.44 107 HIS A C 1
ATOM 867 O O . HIS A 1 107 ? -9.444 -18.244 -12.363 1.00 94.44 107 HIS A O 1
ATOM 873 N N . PRO A 1 108 ? -10.535 -19.137 -14.111 1.00 93.00 108 PRO A N 1
ATOM 874 C CA . PRO A 1 108 ? -11.661 -18.197 -14.061 1.00 93.00 108 PRO A CA 1
ATOM 875 C C . PRO A 1 108 ? -12.473 -18.255 -12.757 1.00 93.00 108 PRO A C 1
ATOM 877 O O . PRO A 1 108 ? -13.180 -17.303 -12.438 1.00 93.00 108 PRO A O 1
ATOM 880 N N . ASP A 1 109 ? -12.363 -19.349 -11.999 1.00 93.62 109 ASP A N 1
ATOM 881 C CA . ASP A 1 109 ? -13.049 -19.527 -10.714 1.00 93.62 109 ASP A CA 1
ATOM 882 C C . ASP A 1 109 ? -12.317 -18.851 -9.538 1.00 93.62 109 ASP A C 1
ATOM 884 O O . ASP A 1 109 ? -12.858 -18.776 -8.431 1.00 93.62 109 ASP A O 1
ATOM 888 N N . LEU A 1 110 ? -11.079 -18.375 -9.739 1.00 92.69 110 LEU A N 1
ATOM 889 C CA . LEU A 1 110 ? -10.338 -17.670 -8.695 1.00 92.69 110 LEU A CA 1
ATOM 890 C C . LEU A 1 110 ? -10.841 -16.228 -8.524 1.00 92.69 110 LEU A C 1
ATOM 892 O O . LEU A 1 110 ? -11.243 -15.576 -9.492 1.00 92.69 110 LEU A O 1
ATOM 896 N N . PRO A 1 111 ? -10.767 -15.677 -7.296 1.00 94.06 111 PRO A N 1
ATOM 897 C CA . PRO A 1 111 ? -11.004 -14.259 -7.073 1.00 94.06 111 PRO A CA 1
ATOM 898 C C . PRO A 1 111 ? -10.118 -13.405 -7.982 1.00 94.06 111 PRO A C 1
ATOM 900 O O . PRO A 1 111 ? -8.918 -13.637 -8.056 1.00 94.06 111 PRO A O 1
ATOM 903 N N . THR A 1 112 ? -10.689 -12.390 -8.629 1.00 94.56 112 THR A N 1
ATOM 904 C CA . THR A 1 112 ? -9.919 -11.442 -9.447 1.00 94.56 112 THR A CA 1
ATOM 905 C C . THR A 1 112 ? -9.622 -10.180 -8.644 1.00 94.56 112 THR A C 1
ATOM 907 O O . THR A 1 112 ? -10.546 -9.525 -8.152 1.00 94.56 112 THR A O 1
ATOM 910 N N . LEU A 1 113 ? -8.341 -9.831 -8.517 1.00 95.62 113 LEU A N 1
ATOM 911 C CA . LEU A 1 113 ? -7.939 -8.548 -7.935 1.00 95.62 113 LEU A CA 1
ATOM 912 C C . LEU A 1 113 ? -7.990 -7.432 -8.993 1.00 95.62 113 LEU A C 1
ATOM 914 O O . LEU A 1 113 ? -7.782 -7.716 -10.172 1.00 95.62 113 LEU A O 1
ATOM 918 N N . PRO A 1 114 ? -8.249 -6.167 -8.608 1.00 94.44 114 PRO A N 1
ATOM 919 C CA . PRO A 1 114 ? -8.310 -5.056 -9.561 1.00 94.44 114 PRO A CA 1
ATOM 920 C C . PRO A 1 114 ? -6.958 -4.691 -10.171 1.00 94.44 114 PRO A C 1
ATOM 922 O O . PRO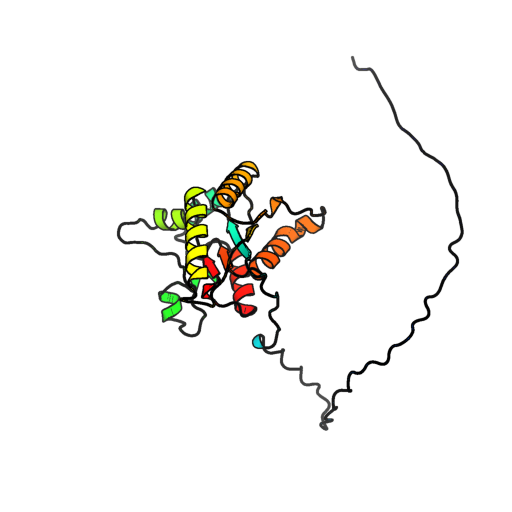 A 1 114 ? -6.912 -4.177 -11.284 1.00 94.44 114 PRO A O 1
ATOM 925 N N . ASP A 1 115 ? -5.878 -4.909 -9.422 1.00 95.69 115 ASP A N 1
ATOM 926 C CA . ASP A 1 115 ? -4.536 -4.472 -9.784 1.00 95.69 115 ASP A CA 1
ATOM 927 C C . ASP A 1 115 ? -3.630 -5.678 -10.042 1.00 95.69 115 ASP A C 1
ATOM 929 O O . ASP A 1 115 ? -3.788 -6.741 -9.437 1.00 95.69 115 ASP A O 1
ATOM 933 N N . TYR A 1 116 ? -2.675 -5.498 -10.946 1.00 95.44 116 TYR A N 1
ATOM 934 C CA . TYR A 1 116 ? -1.668 -6.482 -11.318 1.00 95.44 116 TYR A CA 1
ATOM 935 C C . TYR A 1 116 ? -0.427 -5.761 -11.839 1.00 95.44 116 TYR A C 1
ATOM 937 O O . TYR A 1 116 ? -0.503 -4.595 -12.229 1.00 95.44 116 TYR A O 1
ATOM 945 N N . LEU A 1 117 ? 0.704 -6.466 -11.875 1.00 95.06 117 LEU A N 1
ATOM 946 C CA . LEU A 1 117 ? 1.915 -5.957 -12.506 1.00 95.06 117 LEU A CA 1
ATOM 947 C C . LEU A 1 117 ? 1.670 -5.808 -14.011 1.00 95.06 117 LEU A C 1
ATOM 949 O O . LEU A 1 117 ? 1.652 -6.795 -14.749 1.00 95.06 117 LEU A O 1
ATOM 953 N N . SER A 1 118 ? 1.474 -4.570 -14.454 1.00 92.00 118 SER A N 1
ATOM 954 C CA . SER A 1 118 ? 1.290 -4.237 -15.863 1.00 92.00 118 SER A CA 1
ATOM 955 C C . SER A 1 118 ? 2.552 -3.579 -16.407 1.00 92.00 118 SER A C 1
ATOM 957 O O . SER A 1 118 ? 3.177 -2.775 -15.722 1.00 92.00 118 SER A O 1
ATOM 959 N N . ILE A 1 119 ? 2.927 -3.917 -17.639 1.00 92.19 119 ILE A N 1
ATOM 960 C CA . ILE A 1 119 ? 4.047 -3.288 -18.345 1.00 92.19 119 ILE A CA 1
ATOM 961 C C . ILE A 1 119 ? 3.434 -2.542 -19.531 1.00 92.19 119 ILE A C 1
ATOM 963 O O . ILE A 1 119 ? 3.084 -3.188 -20.521 1.00 92.19 119 ILE A O 1
ATOM 967 N N . PRO A 1 120 ? 3.211 -1.219 -19.419 1.00 92.00 120 PRO A N 1
ATOM 968 C CA . PRO A 1 120 ? 2.624 -0.441 -20.502 1.00 92.00 120 PRO A CA 1
ATOM 969 C C . PRO A 1 120 ? 3.497 -0.449 -21.761 1.00 92.00 120 PRO A C 1
ATOM 971 O O . PRO A 1 120 ? 4.719 -0.589 -21.689 1.00 92.00 120 PRO A O 1
ATOM 974 N N . ASP A 1 121 ? 2.872 -0.231 -22.919 1.00 94.44 121 ASP A N 1
ATOM 975 C CA . ASP A 1 121 ? 3.590 -0.133 -24.190 1.00 94.44 121 ASP A CA 1
ATOM 976 C C . ASP A 1 121 ? 4.670 0.958 -24.132 1.00 94.44 121 ASP A C 1
ATOM 978 O O . ASP A 1 121 ? 4.411 2.108 -23.773 1.00 94.44 121 ASP A O 1
ATOM 982 N N . GLY A 1 122 ? 5.899 0.592 -24.501 1.00 94.19 122 GLY A N 1
ATOM 983 C CA . GLY A 1 122 ? 7.051 1.498 -24.493 1.00 94.19 122 GLY A CA 1
ATOM 984 C C . GLY A 1 122 ? 7.717 1.698 -23.127 1.00 94.19 122 GLY A C 1
ATOM 985 O O . GLY A 1 122 ? 8.727 2.398 -23.065 1.00 94.19 122 GLY A O 1
ATOM 986 N N . VAL A 1 123 ? 7.212 1.075 -22.059 1.00 95.19 123 VAL A N 1
ATOM 987 C CA . VAL A 1 123 ? 7.845 1.068 -20.732 1.00 95.19 123 VAL A CA 1
ATOM 988 C C . VAL A 1 123 ? 8.707 -0.185 -20.593 1.00 95.19 123 VAL A C 1
ATOM 990 O O . VAL A 1 123 ? 8.302 -1.283 -20.982 1.00 95.19 123 VAL A O 1
ATOM 993 N N . SER A 1 124 ? 9.922 -0.037 -20.061 1.00 95.06 124 SER A N 1
ATOM 994 C CA . SER A 1 124 ? 10.782 -1.194 -19.818 1.00 95.06 124 SER A CA 1
ATOM 995 C C . SER A 1 124 ? 10.238 -2.040 -18.659 1.00 95.06 124 SER A C 1
ATOM 997 O O . SER A 1 124 ? 9.567 -1.538 -17.759 1.00 95.06 124 SER A O 1
ATOM 999 N N . HIS A 1 125 ? 10.552 -3.338 -18.644 1.00 93.00 125 HIS A N 1
ATOM 1000 C CA . HIS A 1 125 ? 10.220 -4.192 -17.498 1.00 93.00 125 HIS A CA 1
ATOM 1001 C C . HIS A 1 125 ? 10.817 -3.640 -16.190 1.00 93.00 125 HIS A C 1
ATOM 1003 O O . HIS A 1 125 ? 10.183 -3.707 -15.142 1.00 93.00 125 HIS A O 1
ATOM 1009 N N . GLU A 1 126 ? 12.031 -3.086 -16.253 1.00 95.50 126 GLU A N 1
ATOM 1010 C CA . GLU A 1 126 ? 12.701 -2.467 -15.109 1.00 95.50 126 GLU A CA 1
ATOM 1011 C C . GLU A 1 126 ? 11.902 -1.287 -14.549 1.00 95.50 126 GLU A C 1
ATOM 1013 O O . GLU A 1 126 ? 11.601 -1.282 -13.356 1.00 95.50 126 GLU A O 1
ATOM 1018 N N . ASP A 1 127 ? 11.491 -0.351 -15.406 1.00 95.06 127 ASP A N 1
ATOM 1019 C CA . ASP A 1 127 ? 10.722 0.827 -14.992 1.00 95.06 127 ASP A CA 1
ATOM 1020 C C . ASP A 1 127 ? 9.349 0.438 -14.431 1.00 95.06 127 ASP A C 1
ATOM 1022 O O . ASP A 1 127 ? 8.909 0.991 -13.423 1.00 95.06 127 ASP A O 1
ATOM 1026 N N . ALA A 1 128 ? 8.688 -0.550 -15.046 1.00 94.38 128 ALA A N 1
ATOM 1027 C CA . ALA A 1 128 ? 7.412 -1.060 -14.558 1.00 94.38 128 ALA A CA 1
ATOM 1028 C C . ALA A 1 128 ? 7.562 -1.680 -13.158 1.00 94.38 128 ALA A C 1
ATOM 1030 O O . ALA A 1 128 ? 6.862 -1.284 -12.227 1.00 94.38 128 ALA A O 1
ATOM 1031 N N . VAL A 1 129 ? 8.514 -2.601 -12.965 1.00 95.56 129 VAL A N 1
ATOM 1032 C CA . VAL A 1 129 ? 8.762 -3.201 -11.643 1.00 95.56 129 VAL A CA 1
ATOM 1033 C C . VAL A 1 129 ? 9.151 -2.139 -10.619 1.00 95.56 129 VAL A C 1
ATOM 1035 O O . VAL A 1 129 ? 8.667 -2.192 -9.491 1.00 95.56 129 VAL A O 1
ATOM 1038 N N . TRP A 1 130 ? 9.977 -1.160 -10.993 1.00 95.56 130 TRP A N 1
ATOM 1039 C CA . TRP A 1 130 ? 10.376 -0.081 -10.093 1.00 95.56 130 TRP A CA 1
ATOM 1040 C C . TRP A 1 130 ? 9.177 0.746 -9.613 1.00 95.56 130 TRP A C 1
ATOM 1042 O O . TRP A 1 130 ? 9.032 0.953 -8.408 1.00 95.56 130 TRP A O 1
ATOM 1052 N N . ALA A 1 131 ? 8.279 1.140 -10.522 1.00 93.88 131 ALA A N 1
ATOM 1053 C CA . ALA A 1 131 ? 7.073 1.900 -10.189 1.00 93.88 131 ALA A CA 1
ATOM 1054 C C . ALA A 1 131 ? 6.137 1.145 -9.223 1.00 93.88 131 ALA A C 1
ATOM 1056 O O . ALA A 1 131 ? 5.517 1.747 -8.345 1.00 93.88 131 ALA A O 1
ATOM 1057 N N . HIS A 1 132 ? 6.071 -0.182 -9.343 1.00 94.81 132 HIS A N 1
ATOM 1058 C CA . HIS A 1 132 ? 5.276 -1.036 -8.458 1.00 94.81 132 HIS A CA 1
ATOM 1059 C C . HIS A 1 132 ? 6.001 -1.426 -7.154 1.00 94.81 132 HIS A C 1
ATOM 1061 O O . HIS A 1 132 ? 5.341 -1.748 -6.170 1.00 94.81 132 HIS A O 1
ATOM 1067 N N . CYS A 1 133 ? 7.334 -1.371 -7.105 1.00 95.62 133 CYS A N 1
ATOM 1068 C CA . CYS A 1 133 ? 8.120 -1.802 -5.943 1.00 95.62 133 CYS A CA 1
ATOM 1069 C C . CYS A 1 133 ? 8.539 -0.648 -5.017 1.00 95.62 133 CYS A C 1
ATOM 1071 O O . CYS A 1 133 ? 8.656 -0.843 -3.806 1.00 95.62 133 CYS A O 1
ATOM 1073 N N . TRP A 1 134 ? 8.793 0.547 -5.568 1.00 95.75 134 TRP A N 1
ATOM 1074 C CA . TRP A 1 134 ? 9.431 1.650 -4.841 1.00 95.75 134 TRP A CA 1
ATOM 1075 C C . TRP A 1 134 ? 8.813 3.023 -5.149 1.00 95.75 134 TRP A C 1
ATOM 1077 O O . TRP A 1 134 ? 9.456 3.915 -5.706 1.00 95.75 134 TRP A O 1
ATOM 1087 N N . GLN A 1 135 ? 7.563 3.219 -4.731 1.00 94.38 135 GLN A N 1
ATOM 1088 C CA . GLN A 1 135 ? 6.816 4.457 -4.981 1.00 94.38 135 GLN A CA 1
ATOM 1089 C C . GLN A 1 135 ? 7.419 5.654 -4.246 1.00 94.38 135 GLN A C 1
ATOM 1091 O O . GLN A 1 135 ? 7.848 5.564 -3.093 1.00 94.38 135 GLN A O 1
ATOM 1096 N N . THR A 1 136 ? 7.392 6.819 -4.869 1.00 95.56 136 THR A N 1
ATOM 1097 C CA . THR A 1 136 ? 7.609 8.101 -4.192 1.00 95.56 136 THR A CA 1
ATOM 1098 C C . THR A 1 136 ? 6.467 8.412 -3.221 1.00 95.56 136 THR A C 1
ATOM 1100 O O . THR A 1 136 ? 5.370 7.853 -3.297 1.00 95.56 136 THR A O 1
ATOM 1103 N N . THR A 1 137 ? 6.713 9.324 -2.282 1.00 97.00 137 THR A N 1
ATOM 1104 C CA . THR A 1 137 ? 5.693 9.748 -1.313 1.00 97.00 137 THR A CA 1
ATOM 1105 C C . THR A 1 137 ? 4.485 10.371 -2.024 1.00 97.00 137 THR A C 1
ATOM 1107 O O . THR A 1 137 ? 3.338 10.135 -1.644 1.00 97.00 137 THR A O 1
ATOM 1110 N N . GLU A 1 138 ? 4.728 11.114 -3.100 1.00 97.19 138 GLU A N 1
ATOM 1111 C CA . GLU A 1 138 ? 3.710 11.746 -3.932 1.00 97.19 138 GLU A CA 1
ATOM 1112 C C . GLU A 1 138 ? 2.846 10.708 -4.655 1.00 97.19 138 GLU A C 1
ATOM 1114 O O . GLU A 1 138 ? 1.618 10.819 -4.639 1.00 97.19 138 GLU A O 1
ATOM 1119 N N . GLU A 1 139 ? 3.463 9.678 -5.239 1.00 97.31 139 GLU A N 1
ATOM 1120 C CA . GLU A 1 139 ? 2.751 8.570 -5.888 1.00 97.31 139 GLU A CA 1
ATOM 1121 C C . GLU A 1 139 ? 1.884 7.799 -4.887 1.00 97.31 139 GLU A C 1
ATOM 1123 O O . GLU A 1 139 ? 0.727 7.497 -5.186 1.00 97.31 139 GLU A O 1
ATOM 1128 N N . ILE A 1 140 ? 2.386 7.562 -3.669 1.00 98.31 140 ILE A N 1
ATOM 1129 C CA . ILE A 1 140 ? 1.610 6.928 -2.592 1.00 98.31 140 ILE A CA 1
ATOM 1130 C C . ILE A 1 140 ? 0.365 7.761 -2.272 1.00 98.31 140 ILE A C 1
ATOM 1132 O O . ILE A 1 140 ? -0.746 7.228 -2.273 1.00 98.31 140 ILE A O 1
ATOM 1136 N N . VAL A 1 141 ? 0.513 9.071 -2.043 1.00 98.56 141 VAL A N 1
ATOM 1137 C CA . VAL A 1 141 ? -0.621 9.962 -1.730 1.00 98.56 141 VAL A CA 1
ATOM 1138 C C . VAL A 1 141 ? -1.631 9.994 -2.881 1.00 98.56 141 VAL A C 1
ATOM 1140 O O . VAL A 1 141 ? -2.840 9.904 -2.649 1.00 98.56 141 VAL A O 1
ATOM 1143 N N . GLN A 1 142 ? -1.160 10.070 -4.129 1.00 98.31 142 GLN A N 1
ATOM 1144 C CA . GLN A 1 142 ? -2.025 10.046 -5.312 1.00 98.31 142 GLN A CA 1
ATOM 1145 C C . GLN A 1 142 ? -2.806 8.734 -5.418 1.00 98.31 142 GLN A C 1
ATOM 1147 O O . GLN A 1 142 ? -4.023 8.753 -5.636 1.00 98.31 142 GLN A O 1
ATOM 1152 N N . ARG A 1 143 ? -2.134 7.598 -5.216 1.00 97.94 143 ARG A N 1
ATOM 1153 C CA . ARG A 1 143 ? -2.751 6.271 -5.259 1.00 97.94 143 ARG A CA 1
ATOM 1154 C C . ARG A 1 143 ? -3.787 6.096 -4.152 1.00 97.94 143 ARG A C 1
ATOM 1156 O O . ARG A 1 143 ? -4.903 5.656 -4.425 1.00 97.94 143 ARG A O 1
ATOM 1163 N N . VAL A 1 144 ? -3.456 6.507 -2.929 1.00 98.44 144 VAL A N 1
ATOM 1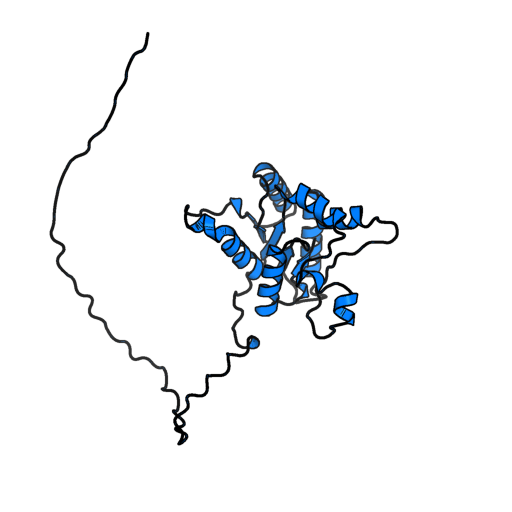164 C CA . VAL A 1 144 ? -4.360 6.488 -1.770 1.00 98.44 144 VAL A CA 1
ATOM 1165 C C . VAL A 1 144 ? -5.612 7.332 -2.030 1.00 98.44 144 VAL A C 1
ATOM 1167 O O . VAL A 1 144 ? -6.732 6.866 -1.798 1.00 98.44 144 VAL A O 1
ATOM 1170 N N . ARG A 1 145 ? -5.454 8.538 -2.591 1.00 98.25 145 ARG A N 1
ATOM 1171 C CA . ARG A 1 145 ? -6.581 9.396 -2.989 1.00 98.25 145 ARG A CA 1
ATOM 1172 C C . ARG A 1 145 ? -7.450 8.733 -4.059 1.00 98.25 145 ARG A C 1
ATOM 1174 O O . ARG A 1 145 ? -8.675 8.740 -3.936 1.00 98.25 145 ARG A O 1
ATOM 1181 N N . ALA A 1 146 ? -6.837 8.147 -5.087 1.00 97.12 146 ALA A N 1
ATOM 1182 C CA . ALA A 1 146 ? -7.560 7.464 -6.157 1.00 97.12 146 ALA A CA 1
ATOM 1183 C C . ALA A 1 146 ? -8.384 6.284 -5.619 1.00 97.12 146 ALA A C 1
ATOM 1185 O O . ALA A 1 146 ? -9.570 6.171 -5.929 1.00 97.12 146 ALA A O 1
ATOM 1186 N N . VAL A 1 147 ? -7.796 5.458 -4.747 1.00 96.94 147 VAL A N 1
ATOM 1187 C CA . VAL A 1 147 ? -8.499 4.341 -4.100 1.00 96.94 147 VAL A CA 1
ATOM 1188 C C . VAL A 1 147 ? -9.634 4.839 -3.202 1.00 96.94 147 VAL A C 1
ATOM 1190 O O . VAL A 1 147 ? -10.714 4.250 -3.233 1.00 96.94 147 VAL A O 1
ATOM 1193 N N . ARG A 1 148 ? -9.458 5.947 -2.462 1.00 97.19 148 ARG A N 1
ATOM 1194 C CA . ARG A 1 148 ? -10.542 6.567 -1.673 1.00 97.19 148 ARG A CA 1
ATOM 1195 C C . ARG A 1 148 ? -11.735 6.956 -2.549 1.00 97.19 148 ARG A C 1
ATOM 1197 O O . ARG A 1 148 ? -12.870 6.648 -2.197 1.00 97.19 148 ARG A O 1
ATOM 1204 N N . LEU A 1 149 ? -11.483 7.591 -3.694 1.00 95.94 149 LEU A N 1
ATOM 1205 C CA . LEU A 1 149 ? -12.532 8.013 -4.631 1.00 95.94 149 LEU A CA 1
ATOM 1206 C C . LEU A 1 149 ? -13.233 6.822 -5.299 1.00 95.94 149 LEU A C 1
ATOM 1208 O O . LEU A 1 149 ? -14.459 6.795 -5.366 1.00 95.94 149 LEU A O 1
ATOM 1212 N N . GLN A 1 150 ? -12.472 5.818 -5.741 1.00 94.25 150 GLN A N 1
ATOM 1213 C CA . GLN A 1 150 ? -13.022 4.592 -6.331 1.00 94.25 150 GLN A CA 1
ATOM 1214 C C . GLN A 1 150 ? -13.851 3.795 -5.319 1.00 94.25 150 GLN A C 1
ATOM 1216 O O . GLN A 1 150 ? -14.909 3.275 -5.651 1.00 94.25 150 GLN A O 1
ATOM 1221 N N . SER A 1 151 ? -13.405 3.735 -4.063 1.00 94.62 151 SER A N 1
ATOM 1222 C CA . SER A 1 151 ? -14.153 3.046 -3.006 1.00 94.62 151 SER A CA 1
ATOM 1223 C C . SER A 1 151 ? -15.472 3.753 -2.694 1.00 94.62 151 SER A C 1
ATOM 1225 O O . SER A 1 151 ? -16.464 3.094 -2.396 1.00 94.62 151 SER A O 1
ATOM 1227 N N . ALA A 1 152 ? -15.514 5.083 -2.818 1.00 95.44 152 ALA A N 1
ATOM 1228 C CA . ALA A 1 152 ? -16.730 5.865 -2.619 1.00 95.44 152 ALA A CA 1
ATOM 1229 C C . ALA A 1 152 ? -17.753 5.719 -3.761 1.00 95.44 152 ALA A C 1
ATOM 1231 O O . ALA A 1 152 ? -18.943 5.908 -3.514 1.00 95.44 152 ALA A O 1
ATOM 1232 N N . SER A 1 153 ? -17.329 5.388 -4.991 1.00 92.19 153 SER A N 1
ATOM 1233 C CA . SER A 1 153 ? -18.254 5.261 -6.132 1.00 92.19 153 SER A CA 1
ATOM 1234 C C . SER A 1 153 ? -19.150 4.025 -6.042 1.00 92.19 153 SER A C 1
ATOM 1236 O O . SER A 1 153 ? -20.263 4.033 -6.563 1.00 92.19 153 SER A O 1
ATOM 1238 N N . GLY A 1 154 ? -18.678 2.964 -5.381 1.00 86.00 154 GLY A N 1
ATOM 1239 C CA . GLY A 1 154 ? -19.407 1.704 -5.261 1.00 86.00 154 GLY A CA 1
ATOM 1240 C C . GLY A 1 154 ? -19.530 0.909 -6.569 1.00 86.00 154 GLY A C 1
ATOM 1241 O O . GLY A 1 154 ? -20.358 0.007 -6.657 1.00 86.00 154 GLY A O 1
ATOM 1242 N N . GLU A 1 155 ? -18.748 1.250 -7.599 1.00 75.56 155 GLU A N 1
ATOM 1243 C CA . GLU A 1 155 ? -18.907 0.698 -8.954 1.00 75.56 155 GLU A CA 1
ATOM 1244 C C . GLU A 1 155 ? -18.547 -0.795 -9.049 1.00 75.56 155 GLU A C 1
ATOM 1246 O O . GLU A 1 155 ? -19.184 -1.550 -9.781 1.00 75.56 155 GLU A O 1
ATOM 1251 N N . HIS A 1 156 ? -17.545 -1.241 -8.285 1.00 71.56 156 HIS A N 1
ATOM 1252 C CA . HIS A 1 156 ? -17.026 -2.617 -8.347 1.00 71.56 156 HIS A CA 1
ATOM 1253 C C . HIS A 1 156 ? -17.204 -3.414 -7.048 1.00 71.56 156 HIS A C 1
ATOM 1255 O O . HIS A 1 156 ? -16.961 -4.619 -7.022 1.00 71.56 156 HIS A O 1
ATOM 1261 N N . PHE A 1 157 ? -17.576 -2.750 -5.957 1.00 83.56 157 PHE A N 1
ATOM 1262 C CA . PHE A 1 157 ? -17.777 -3.319 -4.624 1.00 83.56 157 PHE A CA 1
ATOM 1263 C C . PHE A 1 157 ? -18.623 -2.345 -3.791 1.00 83.56 157 PHE A C 1
ATOM 1265 O O . PHE A 1 157 ? -18.746 -1.191 -4.195 1.00 83.56 157 PHE A O 1
ATOM 1272 N N . PRO A 1 158 ? -19.230 -2.762 -2.660 1.00 86.69 158 PRO A N 1
ATOM 1273 C CA . PRO A 1 158 ? -20.077 -1.879 -1.857 1.00 86.69 158 PRO A CA 1
ATOM 1274 C C . PRO A 1 158 ? -19.387 -0.552 -1.544 1.00 86.69 158 PRO A C 1
ATOM 1276 O O . PRO A 1 158 ? -18.224 -0.560 -1.147 1.00 86.69 158 PRO A O 1
ATOM 1279 N N . ALA A 1 159 ? -20.104 0.561 -1.731 1.00 93.56 159 ALA A N 1
ATOM 1280 C CA . ALA A 1 159 ? -19.564 1.895 -1.503 1.00 93.56 159 ALA A CA 1
ATOM 1281 C C . ALA A 1 159 ? -19.029 2.033 -0.071 1.00 93.56 159 ALA A C 1
ATOM 1283 O O . ALA A 1 159 ? -19.704 1.671 0.895 1.00 93.56 159 ALA A O 1
ATOM 1284 N N . GLN A 1 160 ? -17.821 2.577 0.045 1.00 95.00 160 GLN A N 1
ATOM 1285 C CA . GLN A 1 160 ? -17.108 2.734 1.306 1.00 95.00 160 GLN A CA 1
ATOM 1286 C C . GLN A 1 160 ? -16.765 4.197 1.538 1.00 95.00 160 GLN A C 1
ATOM 1288 O O . GLN A 1 160 ? -16.320 4.913 0.640 1.00 95.00 160 GLN A O 1
ATOM 1293 N N . HIS A 1 161 ? -16.897 4.626 2.787 1.00 96.31 161 HIS A N 1
ATOM 1294 C CA . HIS A 1 161 ? -16.509 5.963 3.219 1.00 96.31 161 HIS A CA 1
ATOM 1295 C C . HIS A 1 161 ? -15.208 5.879 4.016 1.00 96.31 161 HIS A C 1
ATOM 1297 O O . HIS A 1 161 ? -15.211 5.932 5.248 1.00 96.31 161 HIS A O 1
ATOM 1303 N N . LEU A 1 162 ? -14.093 5.712 3.301 1.00 97.94 162 LEU A N 1
ATOM 1304 C CA . LEU A 1 162 ? -12.757 5.640 3.893 1.00 97.94 162 LEU A CA 1
ATOM 1305 C C . LEU A 1 162 ? -12.363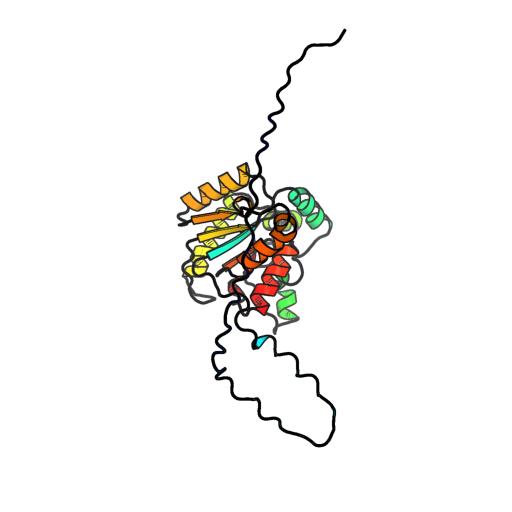 7.004 4.474 1.00 97.94 162 LEU A C 1
ATOM 1307 O O . LEU A 1 162 ? -12.377 8.014 3.772 1.00 97.94 162 LEU A O 1
ATOM 1311 N N . ARG A 1 163 ? -12.030 7.023 5.768 1.00 98.19 163 ARG A N 1
ATOM 1312 C CA . ARG A 1 163 ? -11.709 8.245 6.527 1.00 98.19 163 ARG A CA 1
ATOM 1313 C C . ARG A 1 163 ? -10.433 8.143 7.347 1.00 98.19 163 ARG A C 1
ATOM 1315 O O . ARG A 1 163 ? -9.893 9.167 7.745 1.00 98.19 163 ARG A O 1
ATOM 1322 N N . ARG A 1 164 ? -9.945 6.929 7.611 1.00 98.56 164 ARG A N 1
ATOM 1323 C CA . ARG A 1 164 ? -8.762 6.678 8.441 1.00 98.56 164 ARG A CA 1
ATOM 1324 C C . ARG A 1 164 ? -7.753 5.826 7.696 1.00 98.56 164 ARG A C 1
ATOM 1326 O O . ARG A 1 164 ? -8.159 4.950 6.932 1.00 98.56 164 ARG A O 1
ATOM 1333 N N . VAL A 1 165 ? -6.475 6.057 7.972 1.00 98.75 165 VAL A N 1
ATOM 1334 C CA . VAL A 1 165 ? -5.363 5.281 7.420 1.00 98.75 165 VAL A CA 1
ATOM 1335 C C . VAL A 1 165 ? -4.621 4.549 8.534 1.00 98.75 165 VAL A C 1
ATOM 1337 O O . VAL A 1 165 ? -4.353 5.129 9.585 1.00 98.75 165 VAL A O 1
ATOM 1340 N N . TYR A 1 166 ? -4.264 3.293 8.281 1.00 98.69 166 TYR A N 1
ATOM 1341 C CA . TYR A 1 166 ? -3.226 2.574 9.016 1.00 98.69 166 TYR A CA 1
ATOM 1342 C C . TYR A 1 166 ? -2.069 2.221 8.076 1.00 98.69 166 TYR A C 1
ATOM 1344 O O . TYR A 1 166 ? -2.323 1.752 6.969 1.00 98.69 166 TYR A O 1
ATOM 1352 N N . ILE A 1 167 ? -0.820 2.429 8.492 1.00 98.69 167 ILE A N 1
ATOM 1353 C CA . ILE A 1 167 ? 0.378 2.179 7.680 1.00 98.69 167 ILE A CA 1
ATOM 1354 C C . ILE A 1 167 ? 1.263 1.139 8.368 1.00 98.69 167 ILE A C 1
ATOM 1356 O O . ILE A 1 167 ? 1.935 1.452 9.346 1.00 98.69 167 ILE A O 1
ATOM 1360 N N . ALA A 1 168 ? 1.317 -0.070 7.817 1.00 98.25 168 ALA A N 1
ATOM 1361 C CA . ALA A 1 168 ? 2.320 -1.071 8.163 1.00 98.25 168 ALA A CA 1
ATOM 1362 C C . ALA A 1 168 ? 3.564 -0.852 7.292 1.00 98.25 168 ALA A C 1
ATOM 1364 O O . ALA A 1 168 ? 3.496 -0.926 6.058 1.00 98.25 168 ALA A O 1
ATOM 1365 N N . THR A 1 169 ? 4.700 -0.539 7.913 1.00 97.19 169 THR A N 1
ATOM 1366 C CA . THR A 1 169 ? 5.937 -0.247 7.182 1.00 97.19 169 THR A CA 1
ATOM 1367 C C . THR A 1 169 ? 7.189 -0.516 8.009 1.00 97.19 169 THR A C 1
ATOM 1369 O O . THR A 1 169 ? 7.186 -0.391 9.230 1.00 97.19 169 THR A O 1
ATOM 1372 N N . ASN A 1 170 ? 8.281 -0.832 7.312 1.00 94.25 170 ASN A N 1
ATOM 1373 C CA . ASN A 1 170 ? 9.647 -0.858 7.838 1.00 94.25 170 ASN A CA 1
ATOM 1374 C C . ASN A 1 170 ? 10.436 0.425 7.495 1.00 94.25 170 ASN A C 1
ATOM 1376 O O . ASN A 1 170 ? 11.667 0.422 7.516 1.00 94.25 170 ASN A O 1
ATOM 1380 N N . GLY A 1 171 ? 9.748 1.492 7.078 1.00 94.88 171 GLY A N 1
ATOM 1381 C CA . GLY A 1 171 ? 10.363 2.779 6.770 1.00 94.88 171 GLY A CA 1
ATOM 1382 C C . GLY A 1 171 ? 10.921 3.490 7.999 1.00 94.88 171 GLY A C 1
ATOM 1383 O O . GLY A 1 171 ? 10.499 3.260 9.130 1.00 94.88 171 GLY A O 1
ATOM 1384 N N . GLU A 1 172 ? 11.878 4.384 7.766 1.00 95.62 172 GLU A N 1
ATOM 1385 C CA . GLU A 1 172 ? 12.429 5.229 8.822 1.00 95.62 172 GLU A CA 1
ATOM 1386 C C . GLU A 1 172 ? 11.419 6.287 9.281 1.00 95.62 172 GLU A C 1
ATOM 1388 O O . GLU A 1 172 ? 10.616 6.790 8.492 1.00 95.62 172 GLU A O 1
ATOM 1393 N N . ARG A 1 173 ? 11.482 6.645 10.569 1.00 95.75 173 ARG A N 1
ATOM 1394 C CA . ARG A 1 173 ? 10.522 7.542 11.230 1.00 95.75 173 ARG A CA 1
ATOM 1395 C C . ARG A 1 173 ? 10.323 8.864 10.483 1.00 95.75 173 ARG A C 1
ATOM 1397 O O . ARG A 1 173 ? 9.185 9.257 10.273 1.00 95.75 173 ARG A O 1
ATOM 1404 N N . GLU A 1 174 ? 11.403 9.510 10.044 1.00 96.88 174 GLU A N 1
ATOM 1405 C CA . GLU A 1 174 ? 11.334 10.8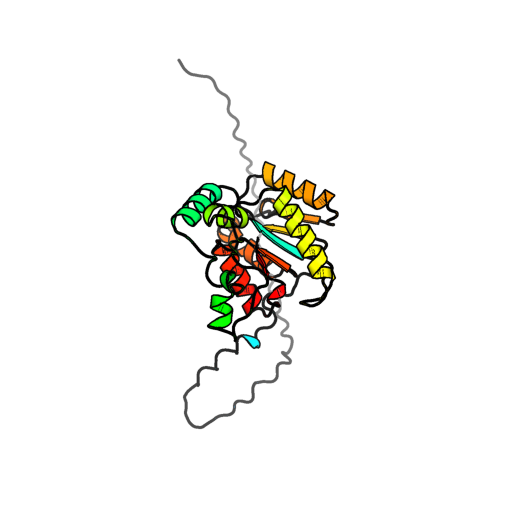03 9.348 1.00 96.88 174 GLU A CA 1
ATOM 1406 C C . GLU A 1 174 ? 10.508 10.726 8.054 1.00 96.88 174 GLU A C 1
ATOM 1408 O O . GLU A 1 174 ? 9.636 11.563 7.815 1.00 96.88 174 GLU A O 1
ATOM 1413 N N . TRP A 1 175 ? 10.720 9.683 7.247 1.00 96.81 175 TRP A N 1
ATOM 1414 C CA . TRP A 1 175 ? 9.943 9.463 6.028 1.00 96.81 175 TRP A CA 1
ATOM 1415 C C . TRP A 1 175 ? 8.469 9.157 6.337 1.00 96.81 175 TRP A C 1
ATOM 1417 O O . TRP A 1 175 ? 7.575 9.700 5.683 1.00 96.81 175 TRP A O 1
ATOM 1427 N N . VAL A 1 176 ? 8.209 8.326 7.354 1.00 98.00 176 VAL A N 1
ATOM 1428 C CA . VAL A 1 176 ? 6.841 7.977 7.776 1.00 98.00 176 VAL A CA 1
ATOM 1429 C C . VAL A 1 176 ? 6.082 9.201 8.293 1.00 98.00 176 VAL A C 1
ATOM 1431 O O . VAL A 1 176 ? 4.905 9.371 7.965 1.00 98.00 176 VAL A O 1
ATOM 1434 N N . ASP A 1 177 ? 6.745 10.081 9.043 1.00 98.19 177 ASP A N 1
ATOM 1435 C CA . ASP A 1 177 ? 6.156 11.332 9.526 1.00 98.19 177 ASP A CA 1
ATOM 1436 C C . ASP A 1 177 ? 5.814 12.269 8.364 1.00 98.19 177 ASP A C 1
ATOM 1438 O O . ASP A 1 177 ? 4.699 12.789 8.298 1.00 98.19 177 ASP A O 1
ATOM 1442 N N . GLY A 1 178 ? 6.711 12.405 7.381 1.00 98.19 178 GLY A N 1
ATOM 1443 C CA . GLY A 1 178 ? 6.439 13.178 6.166 1.00 98.19 178 GLY A CA 1
ATOM 1444 C C . GLY A 1 178 ? 5.223 12.662 5.387 1.00 98.19 178 GLY A C 1
ATOM 1445 O O . GLY A 1 178 ? 4.340 13.441 5.020 1.00 98.19 178 GLY A O 1
ATOM 1446 N N . LEU A 1 179 ? 5.129 11.343 5.179 1.00 98.56 179 LEU A N 1
ATOM 1447 C CA . LEU A 1 179 ? 3.967 10.724 4.534 1.00 98.56 179 LEU A CA 1
ATOM 1448 C C . LEU A 1 179 ? 2.681 10.946 5.347 1.00 98.56 179 LEU A C 1
ATOM 1450 O O . LEU A 1 179 ? 1.633 11.263 4.783 1.00 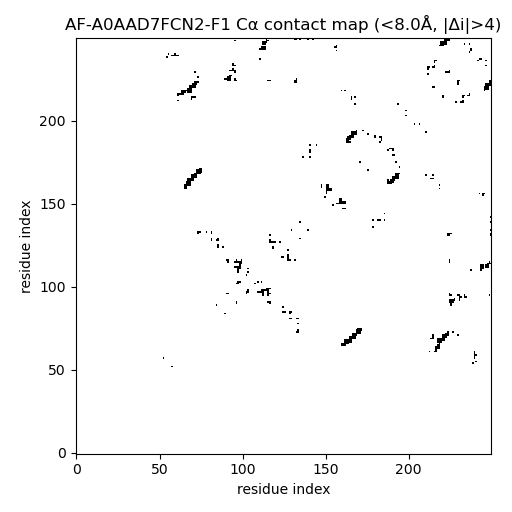98.56 179 LEU A O 1
ATOM 1454 N N . THR A 1 180 ? 2.762 10.809 6.670 1.00 98.62 180 THR A N 1
ATOM 1455 C CA . THR A 1 180 ? 1.635 11.003 7.589 1.00 98.62 180 THR A CA 1
ATOM 1456 C C . THR A 1 180 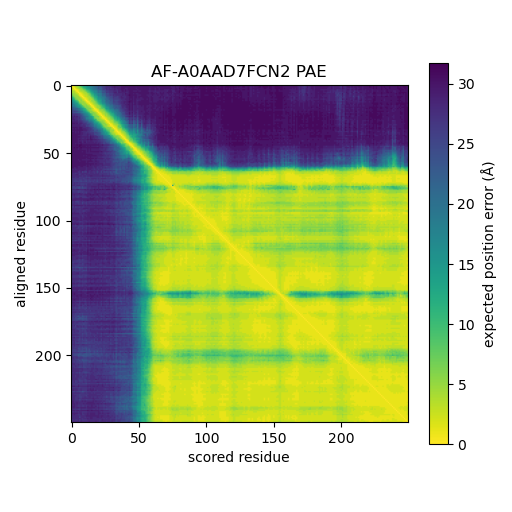? 1.067 12.416 7.489 1.00 98.62 180 THR A C 1
ATOM 1458 O O . THR A 1 180 ? -0.151 12.582 7.392 1.00 98.62 180 THR A O 1
ATOM 1461 N N . GLU A 1 181 ? 1.924 13.436 7.456 1.00 98.56 181 GLU A N 1
ATOM 1462 C CA . GLU A 1 181 ? 1.489 14.829 7.324 1.00 98.56 181 GLU A CA 1
ATOM 1463 C C . GLU A 1 181 ? 0.853 15.114 5.959 1.00 98.56 181 GLU A C 1
ATOM 1465 O O . GLU A 1 181 ? -0.178 15.786 5.890 1.00 98.56 181 GLU A O 1
ATOM 1470 N N . LEU A 1 182 ? 1.386 14.540 4.877 1.00 98.69 182 LEU A N 1
ATOM 1471 C CA . LEU A 1 182 ? 0.783 14.673 3.547 1.00 98.69 182 LEU A CA 1
ATOM 1472 C C . LEU A 1 182 ? -0.594 14.004 3.460 1.00 98.69 182 LEU A C 1
ATOM 1474 O O . LEU A 1 182 ? -1.513 14.565 2.861 1.00 98.69 182 LEU A O 1
ATOM 1478 N N . LEU A 1 183 ? -0.771 12.841 4.089 1.00 98.69 183 LEU A N 1
ATOM 1479 C CA . LEU A 1 183 ? -2.076 12.183 4.168 1.00 98.69 183 LEU A CA 1
ATOM 1480 C C . LEU A 1 183 ? -3.057 12.990 5.031 1.00 98.69 183 LEU A C 1
ATOM 1482 O O . LEU A 1 183 ? -4.199 13.195 4.631 1.00 98.69 183 LEU A O 1
ATOM 1486 N N . LYS A 1 184 ? -2.640 13.541 6.173 1.00 98.44 184 LYS A N 1
ATOM 1487 C CA . LYS A 1 184 ? -3.514 14.444 6.948 1.00 98.44 184 LYS A CA 1
ATOM 1488 C C . LYS A 1 184 ? -3.923 15.672 6.130 1.00 98.44 184 LYS A C 1
ATOM 1490 O O . LYS A 1 184 ? -5.102 16.024 6.110 1.00 98.44 184 LYS A O 1
ATOM 1495 N N . ALA A 1 185 ? -2.985 16.278 5.401 1.00 98.44 185 ALA A N 1
ATOM 1496 C CA . ALA A 1 185 ? -3.260 17.403 4.507 1.00 98.44 185 ALA A CA 1
ATOM 1497 C C . ALA A 1 185 ? -4.212 17.032 3.348 1.00 98.44 185 ALA A C 1
ATOM 1499 O O . ALA A 1 185 ? -4.972 17.881 2.887 1.00 98.44 185 ALA A O 1
ATOM 1500 N N . ASP A 1 186 ? -4.232 15.764 2.920 1.00 98.00 186 ASP A N 1
ATOM 1501 C CA . ASP A 1 186 ? -5.190 15.210 1.947 1.00 98.00 186 ASP A CA 1
ATOM 1502 C C . ASP A 1 186 ? -6.611 14.971 2.522 1.00 98.00 186 ASP A C 1
ATOM 1504 O O . ASP A 1 186 ? -7.529 14.512 1.825 1.00 98.00 186 ASP A O 1
ATOM 1508 N N . GLY A 1 187 ? -6.827 15.291 3.801 1.00 98.00 187 GLY A N 1
ATOM 1509 C CA . GLY A 1 187 ? -8.141 15.281 4.446 1.00 98.00 187 GLY A CA 1
ATOM 1510 C C . GLY A 1 187 ? -8.532 13.944 5.074 1.00 98.00 187 GLY A C 1
ATOM 1511 O O . GLY A 1 187 ? -9.716 13.621 5.119 1.00 98.00 187 GLY A O 1
ATOM 1512 N N . TRP A 1 188 ? -7.561 13.141 5.513 1.00 98.38 188 TRP A N 1
ATOM 1513 C CA . TRP A 1 188 ? -7.824 11.942 6.315 1.00 98.38 188 TRP A CA 1
ATOM 1514 C C . TRP A 1 188 ? -8.039 12.315 7.793 1.00 98.38 188 TRP A C 1
ATOM 1516 O O . TRP A 1 188 ? -7.239 13.051 8.366 1.00 98.38 188 TRP A O 1
ATOM 1526 N N . ASP A 1 189 ? -9.098 11.788 8.423 1.00 98.44 189 ASP A N 1
ATOM 1527 C CA . ASP A 1 189 ? -9.473 12.093 9.818 1.00 98.44 189 ASP A CA 1
ATOM 1528 C C . ASP A 1 189 ? -8.377 11.675 10.810 1.00 98.44 189 ASP A C 1
ATOM 1530 O O . ASP A 1 189 ? -8.158 12.323 11.833 1.00 98.44 189 ASP A O 1
ATOM 1534 N N . SER A 1 190 ? -7.722 10.544 10.537 1.00 97.94 190 SER A N 1
ATOM 1535 C CA . SER A 1 190 ? -6.569 10.071 11.297 1.00 97.94 190 SER A CA 1
ATOM 1536 C C . SER A 1 190 ? -5.681 9.159 10.464 1.00 97.94 190 SER A C 1
ATOM 1538 O O . SER A 1 190 ? -6.139 8.466 9.551 1.00 97.94 190 SER A O 1
ATOM 1540 N N . VAL A 1 191 ? -4.396 9.171 10.805 1.00 98.50 191 VAL A N 1
ATOM 1541 C CA . VAL A 1 191 ? -3.355 8.344 10.202 1.00 98.50 191 VAL A CA 1
ATOM 1542 C C . VAL A 1 191 ? -2.551 7.748 11.350 1.00 98.50 191 VAL A C 1
ATOM 1544 O O . VAL A 1 191 ? -2.066 8.492 12.202 1.00 98.50 191 VAL A O 1
ATOM 1547 N N . TRP A 1 192 ? -2.473 6.424 11.380 1.00 98.12 192 TRP A N 1
ATOM 1548 C CA . TRP A 1 192 ? -1.730 5.633 12.359 1.00 98.12 192 TRP A CA 1
ATOM 1549 C C . TRP A 1 192 ? -0.722 4.756 11.634 1.00 98.12 192 TRP A C 1
ATOM 1551 O O . TRP A 1 192 ? -0.942 4.379 10.483 1.00 98.12 192 TRP A O 1
ATOM 1561 N N . THR A 1 193 ? 0.363 4.405 12.305 1.00 97.94 193 THR A N 1
ATOM 1562 C CA . THR A 1 193 ? 1.459 3.641 11.710 1.00 97.94 193 THR A CA 1
ATOM 1563 C C . THR A 1 193 ? 1.913 2.525 12.643 1.00 97.94 193 THR A C 1
ATOM 1565 O O . THR A 1 193 ? 1.699 2.594 13.855 1.00 97.94 193 THR A O 1
ATOM 1568 N N . SER A 1 194 ? 2.579 1.511 12.094 1.00 95.88 194 SER A N 1
ATOM 1569 C CA . SER A 1 194 ? 3.192 0.434 12.880 1.00 95.88 194 SER A CA 1
ATOM 1570 C C . SER A 1 194 ? 4.202 0.964 13.903 1.00 95.88 194 SER A C 1
ATOM 1572 O O . SER A 1 194 ? 4.338 0.423 14.996 1.00 95.88 194 SER A O 1
ATOM 1574 N N . LEU A 1 195 ? 4.848 2.092 13.596 1.00 94.69 195 LEU A N 1
ATOM 1575 C CA . LEU A 1 195 ? 5.777 2.785 14.487 1.00 94.69 195 LEU A CA 1
ATOM 1576 C C . LEU A 1 195 ? 5.091 3.505 15.666 1.00 94.69 195 LEU A C 1
ATOM 1578 O O . LEU A 1 195 ? 5.794 3.982 16.556 1.00 94.69 195 LEU A O 1
ATOM 1582 N N . ASP A 1 196 ? 3.760 3.628 15.669 1.00 94.75 196 ASP A N 1
ATOM 1583 C CA . ASP A 1 196 ? 2.994 4.209 16.782 1.00 94.75 196 ASP A CA 1
ATOM 1584 C C . ASP A 1 196 ? 2.539 3.139 17.792 1.00 94.75 196 ASP A C 1
ATOM 1586 O O . ASP A 1 196 ? 1.984 3.466 18.848 1.00 94.75 196 ASP A O 1
ATOM 1590 N N . MET A 1 197 ? 2.763 1.854 17.482 1.00 91.62 197 MET A N 1
ATOM 1591 C CA . MET A 1 197 ? 2.429 0.749 18.373 1.00 91.62 197 MET A CA 1
ATOM 1592 C C . MET A 1 197 ? 3.310 0.774 19.626 1.00 91.62 197 MET A C 1
ATOM 1594 O O . MET A 1 197 ? 4.534 0.869 19.566 1.00 91.62 197 MET A O 1
ATOM 1598 N N . GLN A 1 198 ? 2.673 0.648 20.789 1.00 90.69 198 GLN A N 1
ATOM 1599 C CA . GLN A 1 198 ? 3.360 0.499 22.069 1.00 90.69 198 GLN A CA 1
ATOM 1600 C C . GLN A 1 198 ? 3.412 -0.984 22.416 1.00 90.69 198 GLN A C 1
ATOM 1602 O O . GLN A 1 198 ? 2.474 -1.510 23.008 1.00 90.69 198 GLN A O 1
ATOM 1607 N N . LEU A 1 199 ? 4.492 -1.641 22.003 1.00 88.94 199 LEU A N 1
ATOM 1608 C CA . LEU A 1 199 ? 4.698 -3.074 22.198 1.00 88.94 199 LEU A CA 1
ATOM 1609 C C . LEU A 1 199 ? 5.700 -3.326 23.328 1.00 88.94 199 LEU A C 1
ATOM 1611 O O . LEU A 1 199 ? 6.671 -2.578 23.494 1.00 88.94 199 LEU A O 1
ATOM 1615 N N . THR A 1 200 ? 5.493 -4.393 24.100 1.00 89.88 200 THR A N 1
ATOM 1616 C CA . THR A 1 200 ? 6.556 -4.926 24.961 1.00 89.88 200 THR A CA 1
ATOM 1617 C C . THR A 1 200 ? 7.659 -5.568 24.119 1.00 89.88 200 THR A C 1
ATOM 1619 O O . THR A 1 200 ? 7.483 -5.866 22.939 1.00 89.88 200 THR A O 1
ATOM 1622 N N . MET A 1 201 ? 8.814 -5.831 24.733 1.00 87.31 201 MET A N 1
ATOM 1623 C CA . MET A 1 201 ? 9.921 -6.519 24.057 1.00 87.31 201 MET A CA 1
ATOM 1624 C C . MET A 1 201 ? 9.516 -7.894 23.510 1.00 87.31 201 MET A C 1
ATOM 1626 O O . MET A 1 201 ? 10.019 -8.315 22.472 1.00 87.31 201 MET A O 1
ATOM 1630 N N . GLU A 1 202 ? 8.621 -8.597 24.202 1.00 88.81 202 GLU A N 1
ATOM 1631 C CA . GLU A 1 202 ? 8.076 -9.881 23.764 1.00 88.81 202 GLU A CA 1
ATOM 1632 C C . GLU A 1 202 ? 7.112 -9.720 22.583 1.00 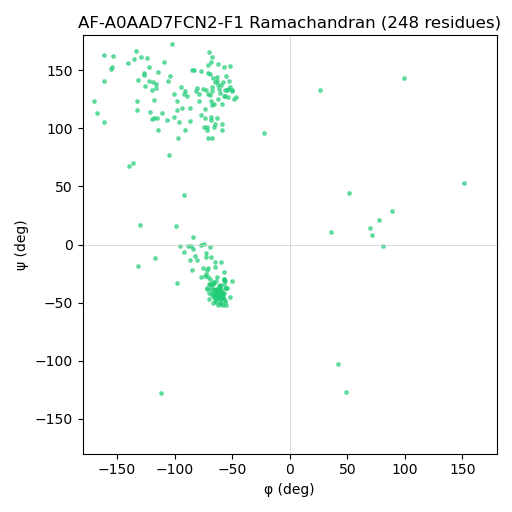88.81 202 GLU A C 1
ATOM 1634 O O . GLU A 1 202 ? 7.111 -10.547 21.675 1.00 88.81 202 GLU A O 1
ATOM 1639 N N . GLU A 1 203 ? 6.313 -8.653 22.575 1.00 89.06 203 GLU A N 1
ATOM 1640 C CA . GLU A 1 203 ? 5.332 -8.372 21.522 1.00 89.06 203 GLU A CA 1
ATOM 1641 C C . GLU A 1 203 ? 5.984 -7.903 20.217 1.00 89.06 203 GLU A C 1
ATOM 1643 O O . GLU A 1 203 ? 5.454 -8.184 19.146 1.00 89.06 203 GLU A O 1
ATOM 1648 N N . VAL A 1 204 ? 7.172 -7.287 20.279 1.00 88.06 204 VAL A N 1
ATOM 1649 C CA . VAL A 1 204 ? 7.971 -6.955 19.083 1.00 88.06 204 VAL A CA 1
ATOM 1650 C C . VAL A 1 204 ? 8.272 -8.199 18.240 1.00 88.06 204 VAL A C 1
ATOM 1652 O O . VAL A 1 204 ? 8.347 -8.107 17.025 1.00 88.06 204 VAL A O 1
ATOM 1655 N N . ALA A 1 205 ? 8.389 -9.389 18.839 1.00 88.62 205 ALA A N 1
ATOM 1656 C CA . ALA A 1 205 ? 8.631 -10.619 18.076 1.00 88.62 205 ALA A CA 1
ATOM 1657 C C . ALA A 1 205 ? 7.436 -11.059 17.204 1.00 88.62 205 ALA A C 1
ATOM 1659 O O . ALA A 1 205 ? 7.570 -11.989 16.407 1.00 88.62 205 ALA A O 1
ATOM 1660 N N . VAL A 1 206 ? 6.265 -10.443 17.390 1.00 90.75 206 VAL A N 1
ATOM 1661 C CA . VAL A 1 206 ? 5.023 -10.745 16.666 1.00 90.75 206 VAL A CA 1
ATOM 1662 C C . VAL A 1 206 ? 4.368 -9.487 16.090 1.00 90.75 206 VAL A C 1
ATOM 1664 O O . VAL A 1 206 ? 3.195 -9.529 15.717 1.00 90.75 206 VAL A O 1
ATOM 1667 N N . ASP A 1 207 ? 5.103 -8.379 15.996 1.00 91.56 207 ASP A N 1
ATOM 1668 C CA . ASP A 1 207 ? 4.602 -7.093 15.500 1.00 91.56 207 ASP A CA 1
ATOM 1669 C C . ASP A 1 207 ? 4.057 -7.191 14.066 1.00 91.56 207 ASP A C 1
ATOM 1671 O O . ASP A 1 207 ? 2.960 -6.710 13.782 1.00 91.56 207 ASP A O 1
ATOM 1675 N N . GLU A 1 208 ? 4.738 -7.940 13.201 1.00 92.94 208 GLU A N 1
ATOM 1676 C CA . GLU A 1 208 ? 4.293 -8.259 11.849 1.00 92.94 208 GLU A CA 1
ATOM 1677 C C . GLU A 1 208 ? 2.921 -8.949 11.859 1.00 92.94 208 GLU A C 1
ATOM 1679 O O . GLU A 1 208 ? 2.045 -8.613 11.063 1.00 92.94 208 GLU A O 1
ATOM 1684 N N . ALA A 1 209 ? 2.678 -9.877 12.789 1.00 93.56 209 ALA A N 1
ATOM 1685 C CA . ALA A 1 209 ? 1.384 -10.548 12.895 1.00 93.56 209 ALA A CA 1
ATOM 1686 C C . ALA A 1 209 ? 0.275 -9.593 13.374 1.00 93.56 209 ALA A C 1
ATOM 1688 O O . ALA A 1 209 ? -0.876 -9.714 12.935 1.00 93.56 209 ALA A O 1
ATOM 1689 N N . VAL A 1 210 ? 0.612 -8.627 14.237 1.00 92.75 210 VAL A N 1
ATOM 1690 C CA . VAL A 1 210 ? -0.309 -7.559 14.655 1.00 92.75 210 VAL A CA 1
ATOM 1691 C C . VAL A 1 210 ? -0.666 -6.678 13.459 1.00 92.75 210 VAL A C 1
ATOM 1693 O O . VAL A 1 210 ? -1.858 -6.486 13.194 1.00 92.75 210 VAL A O 1
ATOM 1696 N N . ASP A 1 211 ? 0.325 -6.243 12.679 1.00 96.31 211 ASP A N 1
ATOM 1697 C CA . ASP A 1 211 ? 0.102 -5.490 11.442 1.00 96.31 211 ASP A CA 1
ATOM 1698 C C . ASP A 1 211 ? -0.810 -6.264 10.488 1.00 96.31 211 ASP A C 1
ATOM 1700 O O . ASP A 1 211 ? -1.849 -5.753 10.068 1.00 96.31 211 ASP A O 1
ATOM 1704 N N . MET A 1 212 ? -0.494 -7.530 10.202 1.00 96.81 212 MET A N 1
ATOM 1705 C CA . MET A 1 212 ? -1.315 -8.368 9.325 1.00 96.81 212 MET A CA 1
ATOM 1706 C C . MET A 1 212 ? -2.770 -8.452 9.787 1.00 96.81 212 MET A C 1
ATOM 1708 O O . MET A 1 212 ? -3.674 -8.439 8.949 1.00 96.81 212 MET A O 1
ATOM 1712 N N . SER A 1 213 ? -3.012 -8.507 11.101 1.00 94.00 213 SER A N 1
ATOM 1713 C CA . SER A 1 213 ? -4.368 -8.524 11.652 1.00 94.00 213 SER A CA 1
ATOM 1714 C C . SER A 1 213 ? -5.121 -7.219 11.364 1.00 94.00 213 SER A C 1
ATOM 1716 O O . SER A 1 213 ? -6.270 -7.264 10.914 1.00 94.00 213 SER A O 1
ATOM 1718 N N . ALA A 1 214 ? -4.464 -6.064 11.517 1.00 94.88 214 ALA A N 1
ATOM 1719 C CA . ALA A 1 214 ? -5.044 -4.760 11.206 1.00 94.88 214 ALA A CA 1
ATOM 1720 C C . ALA A 1 214 ? -5.319 -4.613 9.700 1.00 94.88 214 ALA A C 1
ATOM 1722 O O . ALA A 1 214 ? -6.412 -4.200 9.299 1.00 94.88 214 ALA A O 1
ATOM 1723 N N . LEU A 1 215 ? -4.367 -5.022 8.854 1.00 98.06 215 LEU A N 1
ATOM 1724 C CA . LEU A 1 215 ? -4.502 -4.971 7.396 1.00 98.06 215 LEU A CA 1
ATOM 1725 C C . LEU A 1 215 ? -5.612 -5.908 6.881 1.00 98.06 215 LEU A C 1
ATOM 1727 O O . LEU A 1 215 ? -6.390 -5.545 5.992 1.00 98.06 215 LEU A O 1
ATOM 1731 N N . ALA A 1 216 ? -5.735 -7.107 7.457 1.00 97.44 216 ALA A N 1
ATOM 1732 C CA . ALA A 1 216 ? -6.789 -8.053 7.103 1.00 97.44 216 ALA A CA 1
ATOM 1733 C C . ALA A 1 216 ? -8.179 -7.587 7.578 1.00 97.44 216 ALA A C 1
ATOM 1735 O O . ALA A 1 216 ? -9.182 -7.785 6.884 1.00 97.44 216 ALA A O 1
ATOM 1736 N N . ALA A 1 217 ? -8.244 -6.911 8.728 1.00 95.62 217 ALA A N 1
ATOM 1737 C CA . ALA A 1 217 ? -9.475 -6.340 9.262 1.00 95.62 217 ALA A CA 1
ATOM 1738 C C . ALA A 1 217 ? -9.926 -5.059 8.536 1.00 95.62 217 ALA A C 1
ATOM 1740 O O . ALA A 1 217 ? -11.107 -4.717 8.605 1.00 95.62 217 ALA A O 1
ATOM 1741 N N . ALA A 1 218 ? -9.040 -4.366 7.817 1.00 97.38 218 ALA A N 1
ATOM 1742 C CA . ALA A 1 218 ? -9.364 -3.124 7.119 1.00 97.38 218 ALA A CA 1
ATOM 1743 C C . ALA A 1 218 ? -10.523 -3.271 6.119 1.00 97.38 218 ALA A C 1
ATOM 1745 O O . ALA A 1 218 ? -10.760 -4.349 5.558 1.00 97.38 218 ALA A O 1
ATOM 1746 N N . GLU A 1 219 ? -11.241 -2.178 5.866 1.00 95.88 219 GLU A N 1
ATOM 1747 C CA . GLU A 1 219 ? -12.313 -2.179 4.870 1.00 95.88 219 GLU A CA 1
ATOM 1748 C C . GLU A 1 219 ? -11.725 -2.286 3.458 1.00 95.88 219 GLU A C 1
ATOM 1750 O O . GLU A 1 219 ? -12.101 -3.185 2.703 1.00 95.88 219 GLU A O 1
ATOM 1755 N N . THR A 1 220 ? -10.696 -1.481 3.174 1.00 97.31 220 THR A N 1
ATOM 1756 C CA . THR A 1 220 ? -9.851 -1.582 1.975 1.00 97.31 220 THR A CA 1
ATOM 1757 C C . THR A 1 220 ? -8.378 -1.657 2.361 1.00 97.31 220 THR A C 1
ATOM 1759 O O . THR A 1 220 ? -7.945 -1.062 3.349 1.00 97.31 220 THR A O 1
ATOM 1762 N N . PHE A 1 221 ? -7.611 -2.409 1.580 1.00 98.50 221 PHE A N 1
ATOM 1763 C CA . PHE A 1 221 ? -6.181 -2.631 1.760 1.00 98.50 221 PHE A CA 1
ATOM 1764 C C . PHE A 1 221 ? -5.429 -2.268 0.475 1.00 98.50 221 PHE A C 1
ATOM 1766 O O . PHE A 1 221 ? -5.883 -2.646 -0.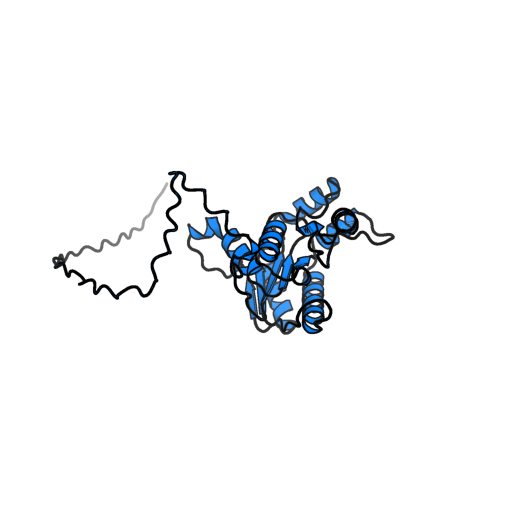602 1.00 98.50 221 PHE A O 1
ATOM 1773 N N . ILE A 1 222 ? -4.299 -1.564 0.586 1.00 98.69 222 ILE A N 1
ATOM 1774 C CA . ILE A 1 222 ? -3.318 -1.381 -0.495 1.00 98.69 222 ILE A CA 1
ATOM 1775 C C . ILE A 1 222 ? -2.001 -2.004 -0.038 1.00 98.69 222 ILE A C 1
ATOM 1777 O O . ILE A 1 222 ? -1.490 -1.639 1.021 1.00 98.69 222 ILE A O 1
ATOM 1781 N N . GLY A 1 223 ? -1.442 -2.928 -0.813 1.00 98.31 223 GLY A N 1
ATOM 1782 C CA . GLY A 1 223 ? -0.192 -3.586 -0.449 1.00 98.31 223 GLY A CA 1
ATOM 1783 C C . GLY A 1 223 ? 0.830 -3.672 -1.569 1.00 98.31 223 GLY A C 1
ATOM 1784 O O . GLY A 1 223 ? 0.524 -3.486 -2.742 1.00 98.31 223 GLY A O 1
ATOM 1785 N N . GLU A 1 224 ? 2.058 -4.002 -1.181 1.00 97.12 224 GLU A N 1
ATOM 1786 C CA . GLU A 1 224 ? 3.142 -4.277 -2.120 1.00 97.12 224 GLU A CA 1
ATOM 1787 C C . GLU A 1 224 ? 3.001 -5.676 -2.746 1.00 97.12 224 GLU A C 1
ATOM 1789 O O . GLU A 1 224 ? 3.155 -6.687 -2.055 1.00 97.12 224 GLU A O 1
ATOM 1794 N N . GLY A 1 225 ? 2.711 -5.735 -4.046 1.00 97.12 225 GLY A N 1
ATOM 1795 C CA . GLY A 1 225 ? 2.529 -6.948 -4.833 1.00 97.12 225 GLY A CA 1
ATOM 1796 C C . GLY A 1 225 ? 3.721 -7.912 -4.834 1.00 97.12 225 GLY A C 1
ATOM 1797 O O . GLY A 1 225 ? 3.493 -9.127 -4.880 1.00 97.12 225 GLY A O 1
ATOM 1798 N N . PHE A 1 226 ? 4.969 -7.446 -4.695 1.00 96.94 226 PHE A N 1
ATOM 1799 C CA . PHE A 1 226 ? 6.131 -8.349 -4.599 1.00 96.94 226 PHE A CA 1
ATOM 1800 C C . PHE A 1 226 ? 6.397 -8.872 -3.183 1.00 96.94 226 PHE A C 1
ATOM 1802 O O . PHE A 1 226 ? 7.278 -9.710 -2.992 1.00 96.94 226 PHE A O 1
ATOM 1809 N N . SER A 1 227 ? 5.638 -8.431 -2.176 1.00 96.12 227 SER A N 1
ATOM 1810 C CA . SER A 1 227 ? 5.853 -8.843 -0.790 1.00 96.12 227 SER A CA 1
ATOM 1811 C C . SER A 1 227 ? 5.049 -10.084 -0.393 1.00 96.12 227 SER A C 1
ATOM 1813 O O . SER A 1 227 ? 3.830 -10.162 -0.579 1.00 96.12 227 SER A O 1
ATOM 1815 N N . SER A 1 228 ? 5.725 -11.043 0.249 1.00 96.06 228 SER A N 1
ATOM 1816 C CA . SER A 1 228 ? 5.092 -12.233 0.833 1.00 96.06 228 SER A CA 1
ATOM 1817 C C . SER A 1 228 ? 4.160 -11.863 1.986 1.00 96.06 228 SER A C 1
ATOM 1819 O O . SER A 1 228 ? 3.109 -12.479 2.150 1.00 96.06 228 SER A O 1
ATOM 1821 N N . PHE A 1 229 ? 4.501 -10.809 2.729 1.00 96.81 229 PHE A N 1
ATOM 1822 C CA . PHE A 1 229 ? 3.673 -10.241 3.784 1.00 96.81 229 PHE A CA 1
ATOM 1823 C C . PHE A 1 229 ? 2.329 -9.748 3.226 1.00 96.81 229 PHE A C 1
ATOM 1825 O O . PHE A 1 229 ? 1.274 -10.176 3.693 1.00 96.81 229 PHE A O 1
ATOM 1832 N N . THR A 1 230 ? 2.352 -8.952 2.147 1.00 98.25 230 THR A N 1
ATOM 1833 C CA . THR A 1 230 ? 1.131 -8.553 1.419 1.00 98.25 230 THR A CA 1
ATOM 1834 C C . THR A 1 230 ? 0.342 -9.768 0.950 1.00 98.25 230 THR A C 1
ATOM 1836 O O . THR A 1 230 ? -0.864 -9.829 1.158 1.00 98.25 230 THR A O 1
ATOM 1839 N N . SER A 1 231 ? 1.018 -10.746 0.340 1.00 97.94 231 SER A N 1
ATOM 1840 C CA . SER A 1 231 ? 0.369 -11.946 -0.197 1.00 97.94 231 SER A CA 1
ATOM 1841 C C . SER A 1 231 ? -0.374 -12.731 0.891 1.00 97.94 231 SER A C 1
ATOM 1843 O O . SER A 1 231 ? -1.488 -13.202 0.662 1.00 97.94 231 SER A O 1
ATOM 1845 N N . ASN A 1 232 ? 0.186 -12.825 2.099 1.00 97.88 232 ASN A N 1
ATOM 1846 C CA . ASN A 1 232 ? -0.501 -13.444 3.231 1.00 97.88 232 ASN A CA 1
ATOM 1847 C C . ASN A 1 232 ? -1.702 -12.606 3.713 1.00 97.88 232 ASN A C 1
ATOM 1849 O O . ASN A 1 232 ? -2.752 -13.163 4.024 1.00 97.88 232 ASN A O 1
ATOM 1853 N N . VAL A 1 233 ? -1.599 -11.272 3.729 1.00 98.12 233 VAL A N 1
ATOM 1854 C CA . VAL A 1 233 ? -2.742 -10.396 4.049 1.00 98.12 233 VAL A CA 1
ATOM 1855 C C . VAL A 1 233 ? -3.865 -10.565 3.025 1.00 98.12 233 VAL A C 1
ATOM 1857 O O . VAL A 1 233 ? -5.020 -10.734 3.416 1.00 98.12 233 VAL A O 1
ATOM 1860 N N . VAL A 1 234 ? -3.548 -10.578 1.727 1.00 98.00 234 VAL A N 1
ATOM 1861 C CA . VAL A 1 234 ? -4.526 -10.839 0.658 1.00 98.00 234 VAL A CA 1
ATOM 1862 C C . VAL A 1 234 ? -5.178 -12.205 0.860 1.00 98.00 234 VAL A C 1
ATOM 1864 O O . VAL A 1 234 ? -6.404 -12.303 0.811 1.00 98.00 234 VAL A O 1
ATOM 1867 N N . GLN A 1 235 ? -4.395 -13.242 1.174 1.00 96.81 235 GLN A N 1
ATOM 1868 C CA . GLN A 1 235 ? -4.930 -14.565 1.499 1.00 96.81 235 GLN A CA 1
ATOM 1869 C C . GLN A 1 235 ? -5.932 -14.504 2.659 1.00 96.81 235 GLN A C 1
ATOM 1871 O O . GLN A 1 235 ? -7.038 -15.027 2.531 1.00 96.81 235 GLN A O 1
ATOM 1876 N N . PHE A 1 236 ? -5.583 -13.855 3.773 1.00 96.06 236 PHE A N 1
ATOM 1877 C CA . PHE A 1 236 ? -6.466 -13.743 4.938 1.00 96.06 236 PHE A CA 1
ATOM 1878 C C . PHE A 1 236 ? -7.740 -12.958 4.633 1.00 96.06 236 PHE A C 1
ATOM 1880 O O . PHE A 1 236 ? -8.821 -13.343 5.081 1.00 96.06 236 PHE A O 1
ATOM 1887 N N . ARG A 1 237 ? -7.640 -11.895 3.832 1.00 96.12 237 ARG A N 1
ATOM 1888 C CA . ARG A 1 237 ? -8.795 -11.103 3.397 1.00 96.12 237 ARG A CA 1
ATOM 1889 C C . ARG A 1 237 ? -9.737 -11.942 2.537 1.00 96.12 237 ARG A C 1
ATOM 1891 O O . ARG A 1 237 ? -10.932 -11.986 2.829 1.00 96.12 237 ARG A O 1
ATOM 1898 N N . LEU A 1 238 ? -9.214 -12.642 1.531 1.00 94.88 238 LEU A N 1
ATOM 1899 C CA . LEU A 1 238 ? -10.008 -13.507 0.652 1.00 94.88 238 LEU A CA 1
ATOM 1900 C C . LEU A 1 238 ? -10.629 -14.684 1.420 1.00 94.88 238 LEU A C 1
ATOM 1902 O O . LEU A 1 238 ? -11.830 -14.918 1.307 1.00 94.88 238 LEU A O 1
ATOM 1906 N N . ALA A 1 239 ? -9.850 -15.374 2.259 1.00 92.94 239 ALA A N 1
ATOM 1907 C CA . ALA A 1 239 ? -10.336 -16.479 3.090 1.00 92.94 239 ALA A CA 1
ATOM 1908 C C . ALA A 1 239 ? -11.374 -16.024 4.131 1.00 92.94 239 ALA A C 1
ATOM 1910 O O . ALA A 1 239 ? -12.287 -16.775 4.462 1.00 92.94 239 ALA A O 1
ATOM 1911 N N . GLY A 1 240 ? -11.262 -14.784 4.617 1.00 90.25 240 GLY A N 1
ATOM 1912 C CA . GLY A 1 240 ? -12.245 -14.143 5.489 1.00 90.25 240 GLY A CA 1
ATOM 1913 C C . GLY A 1 240 ? -13.494 -13.633 4.763 1.00 90.25 240 GLY A C 1
ATOM 1914 O O . GLY A 1 240 ? -14.378 -13.081 5.412 1.00 90.25 240 GLY A O 1
ATOM 1915 N N . GLY A 1 241 ? -13.591 -13.787 3.439 1.00 90.44 241 GLY A N 1
ATOM 1916 C CA . GLY A 1 241 ? -14.746 -13.346 2.655 1.00 90.44 241 GLY A CA 1
ATOM 1917 C C . GLY A 1 241 ? -14.785 -11.840 2.378 1.00 90.44 241 GLY A C 1
ATOM 1918 O O . GLY A 1 241 ? -15.854 -11.296 2.094 1.00 90.44 241 GLY A O 1
ATOM 1919 N N . ARG A 1 242 ? -13.649 -11.128 2.457 1.00 91.69 242 ARG A N 1
ATOM 1920 C CA . ARG A 1 242 ? -13.563 -9.754 1.937 1.00 91.69 242 ARG A CA 1
ATOM 1921 C C . ARG A 1 242 ? -13.749 -9.771 0.429 1.00 91.69 242 ARG A C 1
ATOM 1923 O O . ARG A 1 242 ? -13.198 -10.618 -0.270 1.00 91.69 242 ARG A O 1
ATOM 1930 N N . HIS A 1 243 ? -14.482 -8.784 -0.075 1.00 93.88 243 HIS A N 1
ATOM 1931 C CA . HIS A 1 243 ? -14.673 -8.642 -1.508 1.00 93.88 243 HIS A CA 1
ATOM 1932 C C . HIS A 1 243 ? -13.309 -8.436 -2.202 1.00 93.88 243 HIS A C 1
ATOM 1934 O O . HIS A 1 243 ? -12.558 -7.554 -1.768 1.00 93.88 243 HIS A O 1
ATOM 1940 N N . PRO A 1 244 ? -12.979 -9.178 -3.278 1.00 95.00 244 PRO A N 1
ATOM 1941 C CA . PRO A 1 244 ? -11.665 -9.116 -3.926 1.00 95.00 244 PRO A CA 1
ATOM 1942 C C . PRO A 1 244 ? -11.262 -7.701 -4.343 1.00 95.00 244 PRO A C 1
ATOM 1944 O O . PRO A 1 244 ? -10.125 -7.300 -4.118 1.00 95.00 244 PRO A O 1
ATOM 1947 N N . GLY A 1 245 ? -12.232 -6.904 -4.810 1.00 94.94 245 GLY A N 1
ATOM 1948 C CA . GLY A 1 245 ? -12.041 -5.500 -5.190 1.00 94.94 245 GLY A CA 1
ATOM 1949 C C . GLY A 1 245 ? -11.533 -4.560 -4.086 1.00 94.94 245 GLY A C 1
ATOM 1950 O O . GLY A 1 245 ? -11.049 -3.475 -4.390 1.00 94.94 245 GLY A O 1
ATOM 1951 N N . THR A 1 246 ? -11.597 -4.980 -2.820 1.00 96.00 246 THR A N 1
ATOM 1952 C CA . THR A 1 246 ? -11.063 -4.222 -1.670 1.00 96.00 246 THR A CA 1
ATOM 1953 C C . THR A 1 246 ? -9.591 -4.524 -1.375 1.00 96.00 246 THR A C 1
ATOM 1955 O O . THR A 1 246 ? -9.030 -3.965 -0.434 1.00 96.00 246 THR A O 1
ATOM 1958 N N . ASN A 1 247 ? -8.969 -5.431 -2.133 1.00 97.44 247 ASN A N 1
ATOM 1959 C CA . ASN A 1 247 ? -7.528 -5.664 -2.111 1.00 97.44 247 ASN A CA 1
ATOM 1960 C C . ASN A 1 247 ? -6.937 -4.947 -3.317 1.00 97.44 247 ASN A C 1
ATOM 1962 O O . ASN A 1 247 ? -7.169 -5.346 -4.456 1.00 97.44 247 ASN A O 1
ATOM 1966 N N . ARG A 1 248 ? -6.207 -3.874 -3.059 1.00 97.38 248 ARG A N 1
ATOM 1967 C CA . ARG A 1 248 ? -5.511 -3.083 -4.062 1.00 97.38 248 ARG A CA 1
ATOM 1968 C C . ARG A 1 248 ? -4.014 -3.305 -3.925 1.00 97.38 248 ARG A C 1
ATOM 1970 O O . ARG A 1 248 ? -3.532 -3.673 -2.853 1.00 97.38 248 ARG A O 1
ATOM 1977 N N . LEU A 1 249 ? -3.288 -3.056 -5.000 1.00 97.81 249 LEU A N 1
ATOM 1978 C CA . LEU A 1 249 ? -1.829 -3.080 -5.014 1.00 97.81 249 LEU A CA 1
ATOM 1979 C C . LEU A 1 249 ? -1.300 -1.732 -5.511 1.00 97.81 249 LEU A C 1
ATOM 1981 O O . LEU A 1 249 ? -2.066 -0.932 -6.073 1.00 97.81 249 LEU A O 1
ATOM 1985 N N . TRP A 1 250 ? -0.034 -1.449 -5.208 1.00 95.75 250 TRP A N 1
ATOM 1986 C CA . TRP A 1 250 ? 0.635 -0.241 -5.689 1.00 95.75 250 TRP A CA 1
ATOM 1987 C C . TRP A 1 250 ? 0.749 -0.228 -7.203 1.00 95.75 250 TRP A C 1
ATOM 1989 O O . TRP A 1 250 ? 1.028 -1.304 -7.770 1.00 95.75 250 TRP A O 1
#

Foldseek 3Di:
DDDDDDDDDDDDDDDDDDDDDDDDDDDDDDDDPDDDPPPPDDPDPDPDPDPPDPLVPPALVAAADALEEEEEAEDPPCVVVLVVCLVVVHFFDDQLQQQPPVNCVVCVPDAHAVDTQDADPPRDSSRSSCCQRPPDLVRVLVVVVVLQVVLQVCPQHRRGNRQEYEYEYPDDPVRVVVSQVSNVVVRRPYYYYLVNDDDDPVCVVCSLVVSLSSQLNYLAYEYRRNDPSLSVSLVSNVSSPRRSHRYHYD

Secondary structure (DSSP, 8-state):
-----------------------------PPP-PPPP-----SS---PPPPPPPGGGS--SS--EEEEEEEEE--TTHHHHHHHHHHTTPPPPGGGGGG-HHHHHH-TTSPPPS------TT--HHHHHHHHHS--HHHHHHHHHHHHHHHHH-SSSS-----EEEEEE---HHHHHHHHHHHHHTT-SEEEEGGG----TTGGGGHHHHHHHHHHHEEEEEE-TT-HHHHHHHHHHHHTT--GGGEEE-